Protein 8UF0 (pdb70)

Solvent-accessible surface area: 15859 Å² total; per-residue (Å²): 25,41,0,48,5,34,1,63,68,75,130,63,0,90,58,8,10,124,78,0,80,125,72,138,12,3,13,62,30,96,49,55,65,84,57,100,81,125,75,165,89,153,70,111,106,68,71,67,92,15,6,106,0,22,0,64,7,45,100,114,21,18,26,25,0,35,7,3,0,50,12,41,19,63,48,116,95,24,63,39,102,68,85,98,63,145,132,50,95,106,77,83,124,43,105,11,50,160,64,47,100,64,161,134,5,0,2,0,0,0,6,1,50,40,115,75,78,0,75,133,0,6,72,25,0,74,164,50,11,117,13,141,72,68,54,44,74,86,18,73,92,51,36,2,6,0,0,0,11,6,87,42,53,39,0,0,93,0,0,30,26,0,3,91,50,0,22,68,82,76,66,36,30,70,24,70,11,4,8,46,66,6,37,92,56,0,35,49,30,19,127,107,196,106,182,28,134,126,50,178,43,115,107,65,3,18,2,56,3,60,0,43,13,6,1,0,0,0,47,1,0,8,32,0,13,91,117,21,122,10,92,12,25,29,23,158,23,13,89,166,90,34,3,114,4,17,4,15,0,20,5,69,86,98,26,0,72,116,0,10,168,25,1,137,63,41,2,41,175,68,38,73,70,26,107,56,70,109,137,29,88,137,72,80,42,66,137,96

Secondary structure (DSSP, 8-state):
-EEEEEESSHHHHHHHHHHHHHTT--SEEEEEE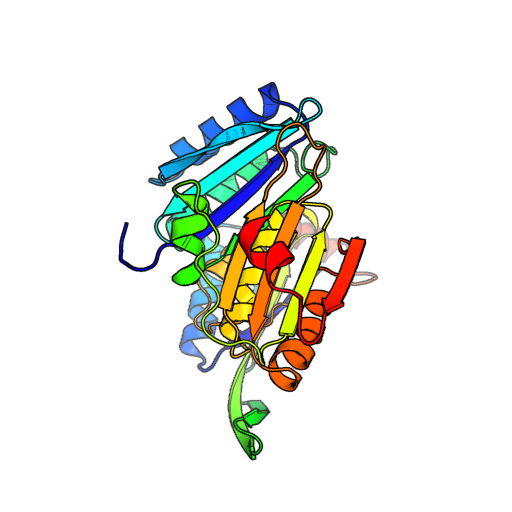EEEEEEEETTEEEEEEEEEEEEE--GGGHHHHHHHHHHH-SSSS---EEE--S---HHHHHHHHHH-/--SS-EEEEEEES-HHHHHHHHHHHHHHS--EEEEEEEETTTEEEEEEEE-HHHHHHHHHHHHHHHTTTTT-EEEEEEESS--TTTHHHHHS---PPP---SS-EEEEEEESSHHHHHHHHHHHHHHSS-EEEEEE--SSSSS-EEEEEEE-HHHHHHHHHHHHHHHGGGEEEEEEESS--HHHHHH-

Structure (mmCIF, N/CA/C/O backbone):
data_8UF0
#
_entry.id   8UF0
#
_cell.length_a   1.00
_cell.length_b   1.00
_cell.length_c   1.00
_cell.angle_alpha   90.00
_cell.angle_beta   90.00
_cell.angle_gamma   90.00
#
_symmetry.space_group_name_H-M   'P 1'
#
loop_
_entity.id
_entity.type
_entity.pdbx_description
1 polymer T33-ml23-redesigned-CutA-fold
2 polymer T33-ml23-redesigned-tandem-BMC-T-fold
3 water water
#
loop_
_atom_site.group_PDB
_atom_site.id
_atom_site.type_symbol
_atom_site.label_atom_id
_atom_site.label_alt_id
_atom_site.label_comp_id
_atom_site.label_asym_id
_atom_site.label_entity_id
_atom_site.label_seq_id
_atom_site.pdbx_PDB_ins_code
_atom_site.Cartn_x
_atom_site.Cartn_y
_atom_site.Cartn_z
_atom_site.occupancy
_atom_site.B_iso_or_equiv
_atom_site.auth_seq_id
_atom_site.auth_comp_id
_atom_site.auth_asym_id
_atom_site.auth_atom_id
_atom_site.pdbx_PDB_model_num
ATOM 1 N N . ALA A 1 2 ? 108.396 120.560 148.762 1.00 28.84 18 ALA A N 1
ATOM 2 C CA . ALA A 1 2 ? 109.672 119.898 148.989 1.00 23.42 18 ALA A CA 1
ATOM 3 C C . ALA A 1 2 ? 109.989 119.759 150.482 1.00 20.82 18 ALA A C 1
ATOM 4 O O . ALA A 1 2 ? 109.618 120.610 151.280 1.00 20.98 18 ALA A O 1
ATOM 6 N N . ILE A 1 3 ? 110.688 118.685 150.838 1.00 20.72 19 ILE A N 1
ATOM 7 C CA . ILE A 1 3 ? 111.039 118.365 152.218 1.00 18.43 19 ILE A CA 1
ATOM 8 C C . ILE A 1 3 ? 112.553 118.198 152.319 1.00 18.39 19 ILE A C 1
ATOM 9 O O . ILE A 1 3 ? 113.150 117.470 151.523 1.00 24.77 19 ILE A O 1
ATOM 14 N N . ILE A 1 4 ? 113.164 118.851 153.307 1.00 19.00 20 ILE A N 1
ATOM 15 C CA . ILE A 1 4 ? 114.604 118.792 153.558 1.00 12.03 20 ILE A CA 1
ATOM 16 C C . ILE A 1 4 ? 114.844 118.230 154.959 1.00 9.67 20 ILE A C 1
ATOM 17 O O . ILE A 1 4 ? 114.227 118.689 155.922 1.00 19.70 20 ILE A O 1
ATOM 22 N N . GLU A 1 5 ? 115.758 117.259 155.077 1.00 13.55 21 GLU A N 1
ATOM 23 C CA . GLU A 1 5 ? 116.060 116.587 156.344 1.00 15.83 21 GLU A CA 1
ATOM 24 C C . GLU A 1 5 ? 117.547 116.634 156.691 1.00 14.09 21 GLU A C 1
ATOM 25 O O . GLU A 1 5 ? 118.396 116.493 155.811 1.00 19.59 21 GLU A O 1
ATOM 31 N N . THR A 1 6 ? 117.851 116.784 157.984 1.00 7.96 22 THR A N 1
ATOM 32 C CA . THR A 1 6 ? 119.217 116.734 158.505 1.00 12.55 22 THR A CA 1
ATOM 33 C C . THR A 1 6 ? 119.174 116.374 159.992 1.00 12.65 22 THR A C 1
ATOM 34 O O . THR A 1 6 ? 118.103 116.269 160.584 1.00 17.84 22 THR A O 1
ATOM 38 N N . THR A 1 7 ? 120.355 116.167 160.591 1.00 17.01 23 THR A N 1
ATOM 39 C CA . THR A 1 7 ? 120.492 115.812 162.006 1.00 20.11 23 THR A CA 1
ATOM 40 C C . THR A 1 7 ? 121.593 116.635 162.675 1.00 13.53 23 THR A C 1
ATOM 41 O O . THR A 1 7 ? 122.520 117.101 162.020 1.00 29.34 23 THR A O 1
ATOM 45 N N . THR A 1 8 ? 121.491 116.800 163.992 1.00 16.86 24 THR A N 1
ATOM 46 C CA . THR A 1 8 ? 122.445 117.544 164.805 1.00 20.22 24 THR A CA 1
ATOM 47 C C . THR A 1 8 ? 122.700 116.817 166.119 1.00 17.53 24 THR A C 1
ATOM 48 O O . THR A 1 8 ? 121.895 115.982 166.539 1.00 26.59 24 THR A O 1
ATOM 52 N N . PRO A 1 9 ? 123.809 117.127 166.802 1.00 27.37 25 PRO A N 1
ATOM 53 C CA . PRO A 1 9 ? 124.088 116.454 168.082 1.00 26.63 25 PRO A CA 1
ATOM 54 C C . PRO A 1 9 ? 123.175 116.850 169.236 1.00 26.00 25 PRO A C 1
ATOM 55 O O . PRO A 1 9 ? 122.931 116.006 170.101 1.00 35.11 25 PRO A O 1
ATOM 59 N N . THR A 1 10 ? 122.675 118.082 169.309 1.00 25.36 26 THR A N 1
ATOM 60 C CA . THR A 1 10 ? 121.835 118.490 170.432 1.00 26.38 26 THR A CA 1
ATOM 61 C C . THR A 1 10 ? 120.557 119.163 169.952 1.00 25.38 26 THR A C 1
ATOM 62 O O . THR A 1 10 ? 120.456 119.627 168.816 1.00 31.62 26 THR A O 1
ATOM 66 N N . GLU A 1 11 ? 119.578 119.211 170.858 1.00 26.27 27 GLU A N 1
ATOM 67 C CA . GLU A 1 11 ? 118.299 119.857 170.581 1.00 28.64 27 GLU A CA 1
ATOM 68 C C . GLU A 1 11 ? 118.447 121.367 170.412 1.00 31.41 27 GLU A C 1
ATOM 69 O O . GLU A 1 11 ? 117.760 121.975 169.584 1.00 27.44 27 GLU A O 1
ATOM 75 N N . GLU A 1 12 ? 119.329 121.988 171.197 1.00 32.73 28 GLU A N 1
ATOM 76 C CA . GLU A 1 12 ? 119.535 123.430 171.110 1.00 31.18 28 GLU A CA 1
ATOM 77 C C . GLU A 1 12 ? 120.040 123.850 169.736 1.00 28.95 28 GLU A C 1
ATOM 78 O O . GLU A 1 12 ? 119.583 124.852 169.179 1.00 30.53 28 GLU A O 1
ATOM 84 N N . GLU A 1 13 ? 120.986 123.098 169.178 1.00 23.55 29 GLU A N 1
ATOM 85 C CA . GLU A 1 13 ? 121.528 123.433 167.867 1.00 24.57 29 GLU A CA 1
ATOM 86 C C . GLU A 1 13 ? 120.466 123.321 166.778 1.00 17.30 29 GLU A C 1
ATOM 87 O O . GLU A 1 13 ? 120.455 124.111 165.829 1.00 26.96 29 GLU A O 1
ATOM 93 N N . ALA A 1 14 ? 119.563 122.348 166.901 1.00 24.17 30 ALA A N 1
ATOM 94 C CA . ALA A 1 14 ? 118.508 122.173 165.907 1.00 24.35 30 ALA A CA 1
ATOM 95 C C . ALA A 1 14 ? 117.552 123.362 165.880 1.00 20.34 30 ALA A C 1
ATOM 96 O O . ALA A 1 14 ? 117.162 123.827 164.805 1.00 19.76 30 ALA A O 1
ATOM 98 N N . LYS A 1 15 ? 117.169 123.871 167.053 1.00 19.46 31 LYS A N 1
ATOM 99 C CA . LYS A 1 15 ? 116.274 125.024 167.101 1.00 23.17 31 LYS A CA 1
ATOM 100 C C . LYS A 1 15 ? 116.927 126.266 166.505 1.00 23.79 31 LYS A C 1
ATOM 101 O O . LYS A 1 15 ? 116.261 127.061 165.836 1.00 24.82 31 LYS A O 1
ATOM 107 N N . ALA A 1 16 ? 118.230 126.445 166.733 1.00 20.85 32 ALA A N 1
ATOM 108 C CA . ALA A 1 16 ? 118.929 127.612 166.202 1.00 21.02 32 ALA A CA 1
ATOM 109 C C . ALA A 1 16 ? 118.936 127.626 164.675 1.00 22.10 32 ALA A C 1
ATOM 110 O O . ALA A 1 16 ? 118.768 128.683 164.062 1.00 28.23 32 ALA A O 1
ATOM 112 N N . ILE A 1 17 ? 119.130 126.468 164.044 1.00 21.19 33 ILE A N 1
ATOM 113 C CA . ILE A 1 17 ? 119.094 126.408 162.585 1.00 18.09 33 ILE A CA 1
ATOM 114 C C . ILE A 1 17 ? 117.720 126.816 162.061 1.00 16.32 33 ILE A C 1
ATOM 115 O O . ILE A 1 17 ? 117.609 127.589 161.103 1.00 19.06 33 ILE A O 1
ATOM 120 N N . ALA A 1 18 ? 116.655 126.308 162.684 1.00 16.63 34 ALA A N 1
ATOM 121 C CA . ALA A 1 18 ? 115.305 126.601 162.211 1.00 28.34 34 ALA A CA 1
ATOM 122 C C . ALA A 1 18 ? 114.976 128.088 162.314 1.00 25.55 34 ALA A C 1
ATOM 123 O O . ALA A 1 18 ? 114.374 128.658 161.400 1.00 21.99 34 ALA A O 1
ATOM 125 N N . LYS A 1 19 ? 115.365 128.729 163.415 1.00 21.21 35 LYS A N 1
ATOM 126 C CA . LYS A 1 19 ? 115.075 130.149 163.589 1.00 29.89 35 LYS A CA 1
ATOM 127 C C . LYS A 1 19 ? 115.771 131.006 162.535 1.00 25.56 35 LYS A C 1
ATOM 128 O O . LYS A 1 19 ? 115.171 131.943 162.004 1.00 28.61 35 LYS A O 1
ATOM 134 N N . LYS A 1 20 ? 117.025 130.694 162.209 1.00 21.51 36 LYS A N 1
ATOM 135 C CA . LYS A 1 20 ? 117.733 131.462 161.191 1.00 23.03 36 LYS A CA 1
ATOM 136 C C . LYS A 1 20 ? 117.052 131.353 159.832 1.00 18.57 36 LYS A C 1
ATOM 137 O O . LYS A 1 20 ? 116.940 132.345 159.109 1.00 21.71 36 LYS A O 1
ATOM 143 N N . LEU A 1 21 ? 116.593 130.160 159.464 1.00 21.98 37 LEU A N 1
ATOM 144 C CA . LEU A 1 21 ? 115.940 130.004 158.170 1.00 19.08 37 LEU A CA 1
ATOM 145 C C . LEU A 1 21 ? 114.590 130.717 158.118 1.00 25.59 37 LEU A C 1
ATOM 146 O O . LEU A 1 21 ? 114.193 131.196 157.054 1.00 23.41 37 LEU A O 1
ATOM 151 N N . LEU A 1 22 ? 113.873 130.796 159.240 1.00 20.66 38 LEU A N 1
ATOM 152 C CA . LEU A 1 22 ? 112.587 131.488 159.243 1.00 23.21 38 LEU A CA 1
ATOM 153 C C . LEU A 1 22 ? 112.758 133.000 159.135 1.00 26.08 38 LEU A C 1
ATOM 154 O O . LEU A 1 22 ? 111.964 133.669 158.471 1.00 26.33 38 LEU A O 1
ATOM 159 N N . GLU A 1 23 ? 113.790 133.554 159.773 1.00 28.99 39 GLU A N 1
ATOM 160 C CA . GLU A 1 23 ? 114.006 134.998 159.722 1.00 28.06 39 GLU A CA 1
ATOM 161 C C . GLU A 1 23 ? 114.367 135.483 158.324 1.00 24.64 39 GLU A C 1
ATOM 162 O O . GLU A 1 23 ? 114.074 136.627 157.978 1.00 37.39 39 GLU A O 1
ATOM 168 N N . ASN A 1 24 ? 114.990 134.643 157.513 1.00 25.30 40 ASN A N 1
ATOM 169 C CA . ASN A 1 24 ? 115.344 134.994 156.148 1.00 22.65 40 ASN A CA 1
ATOM 170 C C . ASN A 1 24 ? 114.239 134.668 155.154 1.00 25.36 40 ASN A C 1
ATOM 171 O O . ASN A 1 24 ? 114.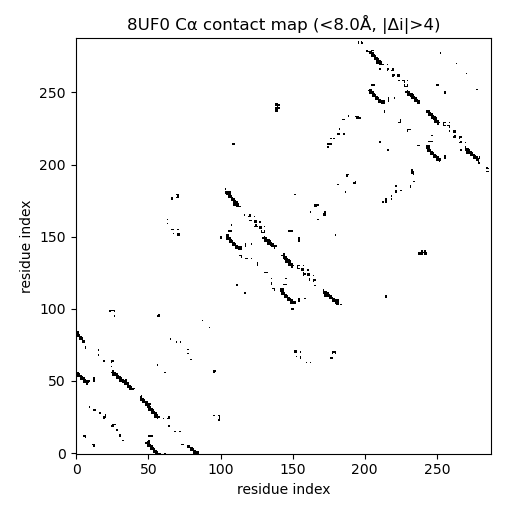435 134.853 153.953 1.00 29.18 40 ASN A O 1
ATOM 176 N N . ARG A 1 25 ? 113.100 134.164 155.631 1.00 26.72 41 ARG A N 1
ATOM 177 C CA . ARG A 1 25 ? 111.941 133.822 154.804 1.00 29.04 41 ARG A CA 1
ATOM 178 C C . ARG A 1 25 ? 112.270 132.769 153.743 1.00 25.25 41 ARG A C 1
ATOM 179 O O . ARG A 1 25 ? 111.759 132.810 152.627 1.00 30.06 41 ARG A O 1
ATOM 187 N N . LEU A 1 26 ? 113.105 131.796 154.096 1.00 25.44 42 LEU A N 1
ATOM 188 C CA . LEU A 1 26 ? 113.431 130.719 153.172 1.00 24.18 42 LEU A CA 1
ATOM 189 C C . LEU A 1 26 ? 112.592 129.457 153.371 1.00 13.54 42 LEU A C 1
ATOM 190 O O . LEU A 1 26 ? 112.541 128.629 152.463 1.00 24.76 42 LEU A O 1
ATOM 195 N N . ILE A 1 27 ? 111.927 129.293 154.517 1.00 14.04 43 ILE A N 1
ATOM 196 C CA . ILE A 1 27 ? 111.054 128.153 154.792 1.00 18.07 43 ILE A CA 1
ATOM 197 C C . ILE A 1 27 ? 109.779 128.660 155.455 1.00 15.40 43 ILE A C 1
ATOM 198 O O . ILE A 1 27 ? 109.707 129.791 155.924 1.00 24.85 43 ILE A O 1
ATOM 203 N N . ALA A 1 28 ? 108.777 127.787 155.525 1.00 24.34 44 ALA A N 1
ATOM 204 C CA . ALA A 1 28 ? 107.501 128.107 156.154 1.00 16.58 44 ALA A CA 1
ATOM 205 C C . ALA A 1 28 ? 107.340 127.545 157.567 1.00 16.55 44 ALA A C 1
ATOM 206 O O . ALA A 1 28 ? 106.739 128.213 158.404 1.00 22.32 44 ALA A O 1
ATOM 208 N N . GLU A 1 29 ? 107.842 126.343 157.863 1.00 15.25 45 GLU A N 1
ATOM 209 C CA . GLU A 1 29 ? 107.773 125.783 159.215 1.00 23.04 45 GLU A CA 1
ATOM 210 C C . GLU A 1 29 ? 108.758 124.621 159.352 1.00 13.33 45 GLU A C 1
ATOM 211 O O . GLU A 1 29 ? 109.289 124.119 158.363 1.00 21.41 45 GLU A O 1
ATOM 217 N N . ALA A 1 30 ? 108.980 124.191 160.600 1.00 13.89 46 ALA A N 1
ATOM 218 C CA . ALA A 1 30 ? 109.925 123.124 160.928 1.00 14.29 46 ALA A CA 1
ATOM 219 C C . ALA A 1 30 ? 109.404 122.235 162.060 1.00 10.23 46 ALA A C 1
ATOM 220 O O . ALA A 1 30 ? 108.735 122.709 162.977 1.00 22.08 46 ALA A O 1
ATOM 222 N N . ILE A 1 31 ? 109.753 120.944 162.003 1.00 16.50 47 ILE A N 1
ATOM 223 C CA . ILE A 1 31 ? 109.408 119.945 163.017 1.00 13.79 47 ILE A CA 1
ATOM 224 C C . ILE A 1 31 ? 110.686 119.322 163.577 1.00 10.44 47 ILE A C 1
ATOM 225 O O . ILE A 1 31 ? 111.582 118.948 162.816 1.00 20.42 47 ILE A O 1
ATOM 230 N N . ILE A 1 32 ? 110.752 119.168 164.899 1.00 13.12 48 ILE A N 1
ATOM 231 C CA . ILE A 1 32 ? 111.951 118.707 165.597 1.00 11.00 48 ILE A CA 1
ATOM 232 C C . ILE A 1 32 ? 111.648 117.436 166.393 1.00 14.23 48 ILE A C 1
ATOM 233 O O . ILE A 1 32 ? 110.695 117.402 167.176 1.00 22.33 48 ILE A O 1
ATOM 238 N N . THR A 1 33 ? 112.475 116.406 166.204 1.00 17.91 49 THR A N 1
ATOM 239 C CA . THR A 1 33 ? 112.323 115.092 166.845 1.00 17.94 49 THR A CA 1
ATOM 240 C C . THR A 1 33 ? 113.530 114.757 167.717 1.00 20.06 49 THR A C 1
ATOM 241 O O . THR A 1 33 ? 114.586 114.375 167.183 1.00 26.56 49 THR A O 1
ATOM 245 N N . PRO A 1 34 ? 113.431 114.835 169.038 1.00 24.52 50 PRO A N 1
ATOM 246 C CA . PRO A 1 34 ? 114.602 114.638 169.898 1.00 24.36 50 PRO A CA 1
ATOM 247 C C . PRO A 1 34 ? 114.820 113.198 170.363 1.00 19.40 50 PRO A C 1
ATOM 248 O O . PRO A 1 34 ? 113.950 112.340 170.259 1.00 26.64 50 PRO A O 1
ATOM 252 N N . ALA A 1 35 ? 116.032 112.959 170.871 1.00 30.73 51 ALA A N 1
ATOM 253 C CA . ALA A 1 35 ? 116.419 111.751 171.615 1.00 29.80 51 ALA A CA 1
ATOM 254 C C . ALA A 1 35 ? 116.314 110.465 170.784 1.00 25.20 51 ALA A C 1
ATOM 255 O O . ALA A 1 35 ? 115.590 109.535 171.124 1.00 33.33 51 ALA A O 1
ATOM 257 N N . LEU A 1 36 ? 117.078 110.412 169.704 1.00 23.44 52 LEU A N 1
ATOM 258 C CA . LEU A 1 36 ? 117.219 109.214 168.888 1.00 17.76 52 LEU A CA 1
ATOM 259 C C . LEU A 1 36 ? 118.616 108.623 169.079 1.00 16.93 52 LEU A C 1
ATOM 260 O O . LEU A 1 36 ? 119.476 109.217 169.723 1.00 22.95 52 LEU A O 1
ATOM 265 N N . THR A 1 37 ? 118.837 107.432 168.525 1.00 21.80 53 THR A N 1
ATOM 266 C CA . THR A 1 37 ? 120.127 106.750 168.609 1.00 21.61 53 THR A CA 1
ATOM 267 C C . THR A 1 37 ? 120.696 106.518 167.215 1.00 21.94 53 THR A C 1
ATOM 268 O O . THR A 1 37 ? 119.981 106.068 166.317 1.00 27.57 53 THR A O 1
ATOM 272 N N . LYS A 1 38 ? 121.981 106.814 167.044 1.00 20.65 54 LYS A N 1
ATOM 273 C CA . LYS A 1 38 ? 122.698 106.617 165.791 1.00 19.95 54 LYS A CA 1
ATOM 274 C C . LYS A 1 38 ? 123.802 105.578 165.971 1.00 29.25 54 LYS A C 1
ATOM 275 O O . LYS A 1 38 ? 124.514 105.591 166.974 1.00 30.54 54 LYS A O 1
ATOM 281 N N . ILE A 1 39 ? 123.944 104.684 164.992 1.00 25.36 55 ILE A N 1
ATOM 282 C CA . ILE A 1 39 ? 124.935 103.611 165.015 1.00 25.47 55 ILE A CA 1
ATOM 283 C C . ILE A 1 39 ? 125.757 103.666 163.732 1.00 27.82 55 ILE A C 1
ATOM 284 O O . ILE A 1 39 ? 125.192 103.712 162.636 1.00 23.79 55 ILE A O 1
ATOM 289 N N . TYR A 1 40 ? 127.082 103.651 163.867 1.00 33.06 56 TYR A N 1
ATOM 290 C CA . TYR A 1 40 ? 128.000 103.752 162.729 1.00 41.87 56 TYR A CA 1
ATOM 291 C C . TYR A 1 40 ? 129.391 103.285 163.164 1.00 43.96 56 TYR A C 1
ATOM 292 O O . TYR A 1 40 ? 129.588 102.845 164.300 1.00 44.92 56 TYR A O 1
ATOM 301 N N . ARG A 1 41 ? 130.362 103.379 162.257 1.00 52.74 57 ARG A N 1
ATOM 302 C CA . ARG A 1 41 ? 131.705 102.846 162.476 1.00 56.94 57 ARG A CA 1
ATOM 303 C C . ARG A 1 41 ? 132.749 103.954 162.514 1.00 58.93 57 ARG A C 1
ATOM 304 O O . ARG A 1 41 ? 132.826 104.774 161.594 1.00 59.30 57 ARG A O 1
ATOM 312 N N . GLU A 1 42 ? 133.566 103.958 163.566 1.00 64.07 58 GLU A N 1
ATOM 313 C CA . GLU A 1 42 ? 134.684 104.885 163.708 1.00 66.20 58 GLU A CA 1
ATOM 314 C C . GLU A 1 42 ? 135.947 104.111 164.057 1.00 66.45 58 GLU A C 1
ATOM 315 O O . GLU A 1 42 ? 135.964 103.354 165.033 1.00 65.21 58 GLU A O 1
ATOM 321 N N . ASN A 1 43 ? 137.005 104.316 163.267 1.00 69.37 59 ASN A N 1
ATOM 322 C CA . ASN A 1 43 ? 138.302 103.667 163.480 1.00 68.00 59 ASN A CA 1
ATOM 323 C C . ASN A 1 43 ? 138.165 102.147 163.521 1.00 69.70 59 ASN A C 1
ATOM 324 O O . ASN A 1 43 ? 138.714 101.472 164.393 1.00 68.82 59 ASN A O 1
ATOM 329 N N . GLY A 1 44 ? 137.408 101.611 162.571 1.00 67.00 60 GLY A N 1
ATOM 330 C CA . GLY A 1 44 ? 137.173 100.183 162.546 1.00 63.90 60 GLY A CA 1
ATOM 331 C C . GLY A 1 44 ? 136.404 99.651 163.729 1.00 66.25 60 GLY A C 1
ATOM 332 O O . GLY A 1 44 ? 136.429 98.445 163.976 1.00 67.32 60 GLY A O 1
ATOM 333 N N . GLU A 1 45 ? 135.718 100.512 164.473 1.00 62.90 61 GLU A N 1
ATOM 334 C CA . GLU A 1 45 ? 134.926 100.084 165.613 1.00 63.51 61 GLU A CA 1
ATOM 335 C C . GLU A 1 45 ? 133.505 100.626 165.498 1.00 61.76 61 GLU A C 1
ATOM 336 O O . GLU A 1 45 ? 133.282 101.710 164.957 1.00 61.00 61 GLU A O 1
ATOM 342 N N . ILE A 1 46 ? 132.551 99.864 166.025 1.00 52.11 62 ILE A N 1
ATOM 343 C CA . ILE A 1 46 ? 131.134 100.213 165.980 1.00 52.64 62 ILE A CA 1
ATOM 344 C C . ILE A 1 46 ? 130.768 100.951 167.262 1.00 54.43 62 ILE A C 1
ATOM 345 O O . ILE A 1 46 ? 130.977 100.430 168.360 1.00 54.72 62 ILE A O 1
ATOM 350 N N . LYS A 1 47 ? 130.197 102.149 167.134 1.00 48.10 63 LYS A N 1
ATOM 351 C CA . LYS A 1 47 ? 129.797 102.928 168.301 1.00 47.32 63 LYS A CA 1
ATOM 352 C C . LYS A 1 47 ? 128.406 103.520 168.100 1.00 46.71 63 LYS A C 1
ATOM 353 O O . LYS A 1 47 ? 127.862 103.528 166.996 1.00 47.66 63 LYS A O 1
ATOM 359 N N . SER A 1 48 ? 127.836 104.026 169.193 1.00 40.76 64 SER A N 1
ATOM 360 C CA . SER A 1 48 ? 126.487 104.573 169.197 1.00 42.07 64 SER A CA 1
ATOM 361 C C . SER A 1 48 ? 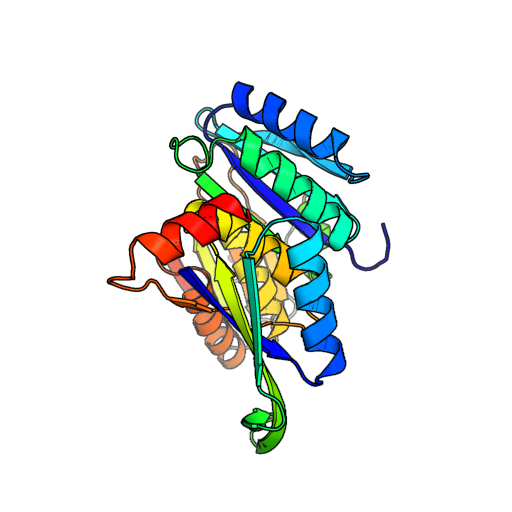126.438 105.855 170.022 1.00 39.39 64 SER A C 1
ATOM 362 O O . SER A 1 48 ? 127.193 106.014 170.982 1.00 46.45 64 SER A O 1
ATOM 365 N N . GLU A 1 49 ? 125.543 106.769 169.639 1.00 37.73 65 GLU A N 1
ATOM 366 C CA . GLU A 1 49 ? 125.419 108.068 170.298 1.00 34.35 65 GLU A CA 1
ATOM 367 C C . GLU A 1 49 ? 124.037 108.662 170.034 1.00 32.81 65 GLU A C 1
ATOM 368 O O . GLU A 1 49 ? 123.296 108.202 169.166 1.00 33.06 65 GLU A O 1
ATOM 374 N N . THR A 1 50 ? 123.712 109.712 170.792 1.00 28.84 66 THR A N 1
ATOM 375 C CA . THR A 1 50 ? 122.420 110.393 170.731 1.00 28.51 66 THR A CA 1
ATOM 376 C C . THR A 1 50 ? 122.415 111.499 169.678 1.00 17.92 66 THR A C 1
ATOM 377 O O . THR A 1 50 ? 123.410 112.200 169.508 1.00 30.37 66 THR A O 1
ATOM 381 N N . VAL A 1 51 ? 121.283 111.658 168.979 1.00 21.22 67 VAL A N 1
ATOM 382 C CA . VAL A 1 51 ? 121.107 112.687 167.950 1.00 22.40 67 VAL A CA 1
ATOM 383 C C . VAL A 1 51 ? 119.676 113.217 167.966 1.00 14.56 67 VAL A C 1
ATOM 384 O O . VAL A 1 51 ? 118.777 112.634 168.567 1.00 26.67 67 VAL A O 1
ATOM 388 N N . THR A 1 52 ? 119.477 114.334 167.257 1.00 18.85 68 THR A N 1
ATOM 389 C CA . THR A 1 52 ? 118.189 114.991 167.051 1.00 17.68 68 THR A CA 1
ATOM 390 C C . THR A 1 52 ? 117.960 115.209 165.556 1.00 19.79 68 THR A C 1
ATOM 391 O O . THR A 1 52 ? 118.890 115.565 164.834 1.00 27.70 68 THR A O 1
ATOM 395 N N . ARG A 1 53 ? 116.726 115.021 165.094 1.00 18.45 69 ARG A N 1
ATOM 396 C CA . ARG A 1 53 ? 116.368 115.188 163.688 1.00 19.22 69 ARG A CA 1
ATOM 397 C C . ARG A 1 53 ? 115.525 116.445 163.458 1.00 17.91 69 ARG A C 1
ATOM 398 O O . ARG A 1 53 ? 114.714 116.825 164.303 1.00 22.23 69 ARG A O 1
ATOM 406 N N . VAL A 1 54 ? 115.726 117.090 162.301 1.00 19.58 70 VAL A N 1
ATOM 407 C CA . VAL A 1 54 ? 114.992 118.289 161.888 1.00 15.74 70 VAL A CA 1
ATOM 408 C C . VAL A 1 54 ? 114.422 118.090 160.487 1.00 12.86 70 VAL A C 1
ATOM 409 O O . VAL A 1 54 ? 115.134 117.645 159.584 1.00 21.97 70 VAL A O 1
ATOM 413 N N . THR A 1 55 ? 113.158 118.466 160.296 1.00 16.18 71 THR A N 1
ATOM 414 C CA . THR A 1 55 ? 112.474 118.398 159.007 1.00 15.35 71 THR A CA 1
ATOM 415 C C . THR A 1 55 ? 111.925 119.777 158.644 1.00 14.55 71 THR A C 1
ATOM 416 O O . THR A 1 55 ? 111.301 120.432 159.479 1.00 23.49 71 THR A O 1
ATOM 420 N N . LEU A 1 56 ? 112.147 120.212 157.401 1.00 16.36 72 LEU A N 1
ATOM 421 C CA . LEU A 1 56 ? 111.785 121.555 156.953 1.00 16.25 72 LEU A CA 1
ATOM 422 C C . LEU A 1 56 ? 110.921 121.507 155.696 1.00 21.18 72 LEU A C 1
ATOM 423 O O . LEU A 1 56 ? 111.167 120.704 154.795 1.00 26.12 72 LEU A O 1
ATOM 428 N N . TYR A 1 57 ? 109.924 122.388 155.628 1.00 14.31 73 TYR A N 1
ATOM 429 C CA . TYR A 1 57 ? 108.935 122.407 154.552 1.00 21.49 73 TYR A CA 1
ATOM 430 C C . TYR A 1 57 ? 109.019 123.719 153.780 1.00 19.17 73 TYR A C 1
ATOM 431 O O . TYR A 1 57 ? 108.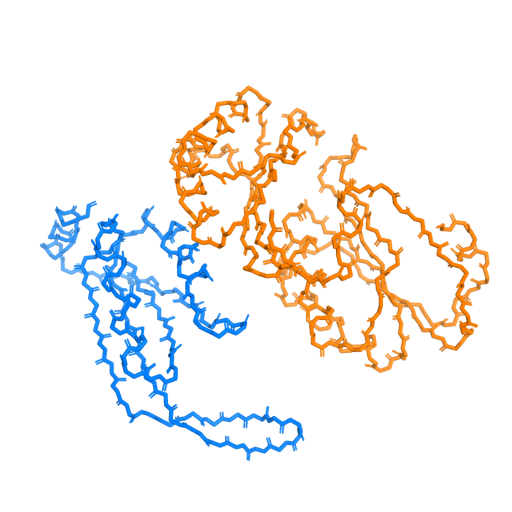950 124.795 154.377 1.00 21.25 73 TYR A O 1
ATOM 440 N N . THR A 1 58 ? 109.148 123.635 152.459 1.00 18.10 74 THR A N 1
ATOM 441 C CA . THR A 1 58 ? 109.320 124.838 151.651 1.00 25.09 74 THR A CA 1
ATOM 442 C C . THR A 1 58 ? 108.843 124.585 150.223 1.00 16.72 74 THR A C 1
ATOM 443 O O . THR A 1 58 ? 108.347 123.511 149.889 1.00 33.52 74 THR A O 1
ATOM 447 N N . GLU A 1 59 ? 109.002 125.600 149.384 1.00 29.97 75 GLU A N 1
ATOM 448 C CA . GLU A 1 59 ? 108.646 125.557 147.975 1.00 32.03 75 GLU A CA 1
ATOM 449 C C . GLU A 1 59 ? 109.815 125.099 147.114 1.00 34.82 75 GLU A C 1
ATOM 450 O O . GLU A 1 59 ? 110.980 125.319 147.446 1.00 34.25 75 GLU A O 1
ATOM 456 N N . GLU A 1 60 ? 109.482 124.504 145.971 1.00 32.74 76 GLU A N 1
ATOM 457 C CA . GLU A 1 60 ? 110.494 123.914 145.099 1.00 37.56 76 GLU A CA 1
ATOM 458 C C . GLU A 1 60 ? 111.505 124.946 144.600 1.00 37.54 76 GLU A C 1
ATOM 459 O O . GLU A 1 60 ? 112.698 124.652 144.492 1.00 39.02 76 GLU A O 1
ATOM 465 N N . GLU A 1 61 ? 111.052 126.157 144.287 1.00 30.79 77 GLU A N 1
ATOM 466 C CA . GLU A 1 61 ? 111.961 127.169 143.767 1.00 36.65 77 GLU A CA 1
ATOM 467 C C . GLU A 1 61 ? 112.895 127.753 144.826 1.00 37.78 77 GLU A C 1
ATOM 468 O O . GLU A 1 61 ? 113.825 128.474 144.464 1.00 39.43 77 GLU A O 1
ATOM 474 N N . ASN A 1 62 ? 112.685 127.466 146.105 1.00 29.82 78 ASN A N 1
ATOM 475 C CA . ASN A 1 62 ? 113.572 127.938 147.156 1.00 25.83 78 ASN A CA 1
ATOM 476 C C . ASN A 1 62 ? 114.650 126.932 147.549 1.00 24.72 78 ASN A C 1
ATOM 477 O O . ASN A 1 62 ? 115.489 127.255 148.388 1.00 25.69 78 ASN A O 1
ATOM 482 N N . VAL A 1 63 ? 114.657 125.735 146.960 1.00 20.97 79 VAL A N 1
ATOM 483 C CA . VAL A 1 63 ? 115.531 124.667 147.454 1.00 20.54 79 VAL A CA 1
ATOM 484 C C . VAL A 1 63 ? 117.017 125.003 147.343 1.00 24.62 79 VAL A C 1
ATOM 485 O O . VAL A 1 63 ? 117.738 124.835 148.339 1.00 24.61 79 VAL A O 1
ATOM 489 N N . PRO A 1 64 ? 117.544 125.457 146.195 1.00 29.12 80 PRO A N 1
ATOM 490 C CA . PRO A 1 64 ? 118.992 125.744 146.140 1.00 27.58 80 PRO A CA 1
ATOM 491 C C . PRO A 1 64 ? 119.462 126.793 147.137 1.00 19.99 80 PRO A C 1
ATOM 492 O O . PRO A 1 64 ? 120.551 126.649 147.698 1.00 22.53 80 PRO A O 1
ATOM 496 N N . LYS A 1 65 ? 118.666 127.828 147.396 1.00 14.35 81 LYS A N 1
ATOM 497 C CA . LYS A 1 65 ? 119.055 128.827 148.386 1.00 18.96 81 LYS A CA 1
ATOM 498 C C . LYS A 1 65 ? 119.090 128.245 149.798 1.00 15.94 81 LYS A C 1
ATOM 499 O O . LYS A 1 65 ? 120.011 128.533 150.567 1.00 19.55 81 LYS A O 1
ATOM 505 N N . ALA A 1 66 ? 118.095 127.431 150.157 1.00 17.63 82 ALA A N 1
ATOM 506 C CA . ALA A 1 66 ? 118.013 126.899 151.516 1.00 20.09 82 ALA A CA 1
ATOM 507 C C . ALA A 1 66 ? 119.145 125.919 151.813 1.00 14.23 82 ALA A C 1
ATOM 508 O O . ALA A 1 66 ? 119.721 125.949 152.903 1.00 17.77 82 ALA A O 1
ATOM 510 N N . VAL A 1 67 ? 119.475 125.048 150.858 1.00 17.68 83 VAL A N 1
ATOM 511 C CA . VAL A 1 67 ? 120.557 124.087 151.060 1.00 18.52 83 VAL A CA 1
ATOM 512 C C . VAL A 1 67 ? 121.893 124.806 151.236 1.00 15.12 83 VAL A C 1
ATOM 513 O O . VAL A 1 67 ? 122.702 124.435 152.093 1.00 17.72 83 VAL A O 1
ATOM 517 N N . THR A 1 68 ? 122.131 125.857 150.446 1.00 16.10 84 THR A N 1
ATOM 518 C CA . THR A 1 68 ? 123.370 126.624 150.561 1.00 10.92 84 THR A CA 1
ATOM 519 C C . THR A 1 68 ? 123.520 127.252 151.945 1.00 9.34 84 THR A C 1
ATOM 520 O O . THR A 1 68 ? 124.595 127.190 152.547 1.00 18.82 84 THR A O 1
ATOM 524 N N . TYR A 1 69 ? 122.449 127.841 152.473 1.00 16.24 85 TYR A N 1
ATOM 525 C CA . TYR A 1 69 ? 122.521 128.471 153.788 1.00 17.07 85 TYR A CA 1
ATOM 526 C C . TYR A 1 69 ? 122.758 127.450 154.904 1.00 16.15 85 TYR A C 1
ATOM 527 O O . TYR A 1 69 ? 123.514 127.721 155.842 1.00 16.92 85 TYR A O 1
ATOM 536 N N . ILE A 1 70 ? 122.124 126.276 154.820 1.00 14.23 86 ILE A N 1
ATOM 537 C CA . ILE A 1 70 ? 122.299 125.255 155.854 1.00 13.08 86 ILE A CA 1
ATOM 538 C C . ILE A 1 70 ? 123.752 124.792 155.914 1.00 18.92 86 ILE A C 1
ATOM 539 O O . ILE A 1 70 ? 124.317 124.629 156.999 1.00 16.22 86 ILE A O 1
ATOM 544 N N . LYS A 1 71 ? 124.378 124.588 154.754 1.00 14.52 87 LYS A N 1
ATOM 545 C CA . LYS A 1 71 ? 125.772 124.157 154.719 1.00 18.33 87 LYS A CA 1
ATOM 546 C C . LYS A 1 71 ? 126.687 125.144 155.430 1.00 17.47 87 LYS A C 1
ATOM 547 O O . LYS A 1 71 ? 127.660 124.742 156.071 1.00 20.81 87 LYS A O 1
ATOM 553 N N . ALA A 1 72 ? 126.383 126.437 155.343 1.00 14.57 88 ALA A N 1
ATOM 554 C CA . ALA A 1 72 ? 127.261 127.436 155.934 1.00 18.65 88 ALA A CA 1
ATOM 555 C C . ALA A 1 72 ? 127.195 127.465 157.460 1.00 17.83 88 ALA A C 1
ATOM 556 O O . ALA A 1 72 ? 128.186 127.820 158.096 1.00 24.07 88 ALA A O 1
ATOM 558 N N . ILE A 1 73 ? 126.068 127.107 158.074 1.00 13.04 89 ILE A N 1
ATOM 559 C CA . ILE A 1 73 ? 125.915 127.284 159.520 1.00 16.42 89 ILE A CA 1
ATOM 560 C C . ILE A 1 73 ? 125.862 125.972 160.299 1.00 21.22 89 ILE A C 1
ATOM 561 O O . ILE A 1 73 ? 125.744 126.015 161.526 1.00 28.65 89 ILE A O 1
ATOM 566 N N . HIS A 1 74 ? 125.948 124.819 159.643 1.00 24.16 90 HIS A N 1
ATOM 567 C CA . HIS A 1 74 ? 125.823 123.537 160.338 1.00 21.36 90 HIS A CA 1
ATOM 568 C C . HIS A 1 74 ? 127.045 123.261 161.218 1.00 15.16 90 HIS A C 1
ATOM 569 O O . HIS A 1 74 ? 128.168 123.582 160.839 1.00 28.68 90 HIS A O 1
ATOM 576 N N . PRO A 1 75 ? 126.861 122.647 162.391 1.00 22.94 91 PRO A N 1
ATOM 577 C CA . PRO A 1 75 ? 128.016 122.367 163.265 1.00 24.00 91 PRO A CA 1
ATOM 578 C C . PRO A 1 75 ? 128.892 121.178 162.871 1.00 26.83 91 PRO A C 1
ATOM 579 O O . PRO A 1 75 ? 130.022 121.103 163.361 1.00 36.15 91 PRO A O 1
ATOM 583 N N . ASP A 1 76 ? 128.432 120.236 162.009 1.00 29.16 92 ASP A N 1
ATOM 584 C CA . ASP A 1 76 ? 129.302 119.094 161.727 1.00 27.06 92 ASP A CA 1
ATOM 585 C C . ASP A 1 76 ? 130.200 119.344 160.515 1.00 31.98 92 ASP A C 1
ATOM 586 O O . ASP A 1 76 ? 129.832 120.089 159.606 1.00 33.24 92 ASP A O 1
ATOM 591 N N . PRO A 1 77 ? 131.383 118.721 160.481 1.00 30.98 93 PRO A N 1
ATOM 592 C CA . PRO A 1 77 ? 132.285 118.914 159.327 1.00 27.20 93 PRO A CA 1
ATOM 593 C C . PRO A 1 77 ? 131.747 118.415 157.990 1.00 24.23 93 PRO A C 1
ATOM 594 O O . PRO A 1 77 ? 132.042 119.033 156.964 1.00 31.52 93 PRO A O 1
ATOM 598 N N . ILE A 1 78 ? 130.992 117.321 157.949 1.00 22.07 94 ILE A N 1
ATOM 599 C CA . ILE A 1 78 ? 130.344 116.894 156.707 1.00 24.73 94 ILE A CA 1
ATOM 600 C C . ILE A 1 78 ? 128.861 116.652 156.974 1.00 23.51 94 ILE A C 1
ATOM 601 O O . ILE A 1 78 ? 128.471 115.532 157.322 1.00 30.26 94 ILE A O 1
ATOM 606 N N . PRO A 1 79 ? 128.005 117.653 156.824 1.00 26.54 95 PRO A N 1
ATOM 607 C CA . PRO A 1 79 ? 126.605 117.508 157.238 1.00 28.75 95 PRO A CA 1
ATOM 608 C C . PRO A 1 79 ? 125.794 116.706 156.238 1.00 14.85 95 PRO A C 1
ATOM 609 O O . PRO A 1 79 ? 125.892 116.916 155.023 1.00 24.30 95 PRO A O 1
ATOM 613 N N . PRO A 1 80 ? 124.969 115.774 156.714 1.00 25.22 96 PRO A N 1
ATOM 614 C CA . PRO A 1 80 ? 124.041 115.053 155.831 1.00 18.26 96 PRO A CA 1
ATOM 615 C C . PRO A 1 80 ? 122.791 115.882 155.563 1.00 21.81 96 PRO A C 1
ATOM 616 O O . PRO A 1 80 ? 122.079 116.262 156.489 1.00 28.21 96 PRO A O 1
ATOM 620 N N . ILE A 1 81 ? 122.533 116.173 154.294 1.00 17.26 97 ILE A N 1
ATOM 621 C CA . ILE A 1 81 ? 121.381 116.959 153.875 1.00 13.43 97 ILE A CA 1
ATOM 622 C C . ILE A 1 81 ? 120.720 116.250 152.701 1.00 17.78 97 ILE A C 1
ATOM 623 O O . ILE A 1 81 ? 121.378 115.981 151.695 1.00 28.70 97 ILE A O 1
ATOM 628 N N . ILE A 1 82 ? 119.420 115.978 152.815 1.00 18.05 98 ILE A N 1
ATOM 629 C CA . ILE A 1 82 ? 118.689 115.147 151.863 1.00 16.37 98 ILE A CA 1
ATOM 630 C C . ILE A 1 82 ? 117.372 115.822 151.486 1.00 20.42 98 ILE A C 1
ATOM 631 O O . ILE A 1 82 ? 116.703 116.408 152.340 1.00 21.42 98 ILE A O 1
ATOM 636 N N . VAL A 1 83 ? 116.999 115.738 150.207 1.00 17.14 99 VAL A N 1
ATOM 637 C CA . VAL A 1 83 ? 115.811 116.395 149.663 1.00 12.62 99 VAL A CA 1
ATOM 638 C C . VAL A 1 83 ? 114.859 115.345 149.088 1.00 17.50 99 VAL A C 1
ATOM 639 O O . VAL A 1 83 ? 115.280 114.478 148.320 1.00 22.99 99 VAL A O 1
ATOM 643 N N . ILE A 1 84 ? 113.573 115.447 149.435 1.00 21.05 100 ILE A N 1
ATOM 644 C CA . ILE A 1 84 ? 112.528 114.531 148.972 1.00 19.64 100 ILE A CA 1
ATOM 645 C C . ILE A 1 84 ? 111.402 115.332 148.321 1.00 17.91 100 ILE A C 1
ATOM 646 O O . ILE A 1 84 ? 110.961 116.345 148.871 1.00 27.03 100 ILE A O 1
ATOM 651 N N . THR A 1 85 ? 110.929 114.871 147.163 1.00 24.21 101 THR A N 1
ATOM 652 C CA . THR A 1 85 ? 109.865 115.537 146.407 1.00 25.53 101 THR A CA 1
ATOM 653 C C . THR A 1 85 ? 108.546 114.771 146.492 1.00 24.34 101 THR A C 1
ATOM 654 O O . THR A 1 85 ? 108.436 113.678 145.921 1.00 29.05 101 THR A O 1
ATOM 658 N N . PRO A 1 86 ? 107.522 115.301 147.157 1.00 32.59 102 PRO A N 1
ATOM 659 C CA . PRO A 1 86 ? 106.238 114.590 147.244 1.00 30.65 102 PRO A CA 1
ATOM 660 C C . PRO A 1 86 ? 105.493 114.548 145.918 1.00 26.25 102 PRO A C 1
ATOM 661 O O . PRO A 1 86 ? 105.622 115.438 145.078 1.00 33.45 102 PRO A O 1
ATOM 665 N N . THR A 1 87 ? 104.690 113.496 145.743 1.00 37.21 103 THR A N 1
ATOM 666 C CA . THR A 1 87 ? 103.918 113.300 144.518 1.00 40.34 103 THR A CA 1
ATOM 667 C C . THR A 1 87 ? 102.560 113.997 144.524 1.00 38.65 103 THR A C 1
ATOM 668 O O . THR A 1 87 ? 101.955 114.123 143.459 1.00 41.89 103 THR A O 1
ATOM 672 N N . ASP A 1 88 ? 102.077 114.462 145.672 1.00 37.75 104 ASP A N 1
ATOM 673 C CA . ASP A 1 88 ? 100.763 115.088 145.765 1.00 40.49 104 ASP A CA 1
ATOM 674 C C . ASP A 1 88 ? 100.643 115.781 147.117 1.00 42.02 104 ASP A C 1
ATOM 675 O O . ASP A 1 88 ? 101.369 115.454 148.058 1.00 41.19 104 ASP A O 1
ATOM 680 N N . ALA A 1 89 ? 99.710 116.733 147.202 1.00 39.41 105 ALA A N 1
ATOM 681 C CA . ALA A 1 89 ? 99.479 117.523 148.410 1.00 37.47 105 ALA A CA 1
ATOM 682 C C . ALA A 1 89 ? 98.140 118.245 148.305 1.00 36.62 105 ALA A C 1
ATOM 683 O O . ALA A 1 89 ? 97.649 118.510 147.206 1.00 43.03 105 ALA A O 1
ATOM 685 N N . ASN A 1 90 ? 97.564 118.569 149.462 1.00 30.21 106 ASN A N 1
ATOM 686 C CA . ASN A 1 90 ? 96.337 119.361 149.554 1.00 21.56 106 ASN A CA 1
ATOM 687 C C . ASN A 1 90 ? 96.565 120.739 148.936 1.00 20.68 106 ASN A C 1
ATOM 688 O O . ASN A 1 90 ? 97.452 121.469 149.391 1.00 25.64 106 ASN A O 1
ATOM 693 N N . PRO A 1 91 ? 95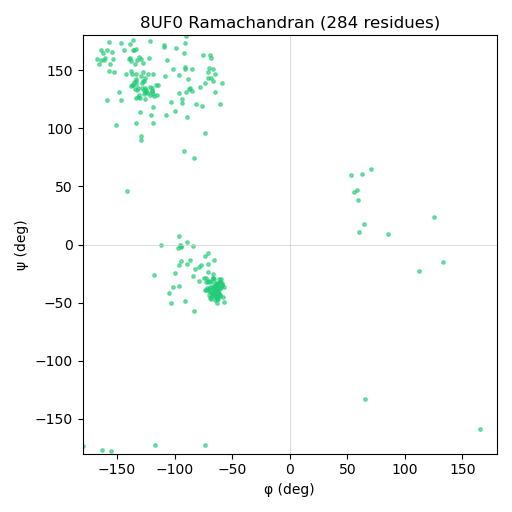.803 121.128 147.911 1.00 29.29 107 PRO A N 1
ATOM 694 C CA . PRO A 1 91 ? 96.068 122.417 147.243 1.00 24.26 107 PRO A CA 1
ATOM 695 C C . PRO A 1 91 ? 95.949 123.635 148.147 1.00 13.05 107 PRO A C 1
ATOM 696 O O . PRO A 1 91 ? 96.677 124.609 147.942 1.00 16.69 107 PRO A O 1
ATOM 700 N N . ALA A 1 92 ? 95.064 123.611 149.141 1.00 12.25 108 ALA A N 1
ATOM 701 C CA . ALA A 1 92 ? 94.960 124.738 150.061 1.00 20.24 108 ALA A CA 1
ATOM 702 C C . ALA A 1 92 ? 96.240 124.920 150.874 1.00 18.06 108 ALA A C 1
ATOM 703 O O . ALA A 1 92 ? 96.633 126.049 151.176 1.00 20.71 108 ALA A O 1
ATOM 705 N N . TYR A 1 93 ? 96.901 123.820 151.240 1.00 19.80 109 TYR A N 1
ATOM 706 C CA . TYR A 1 93 ? 98.144 123.919 152.001 1.00 22.39 109 TYR A CA 1
ATOM 707 C C . TYR A 1 93 ? 99.279 124.493 151.156 1.00 15.89 109 TYR A C 1
ATOM 708 O O . TYR A 1 93 ? 100.101 125.259 151.662 1.00 19.37 109 TYR A O 1
ATOM 717 N N . LYS A 1 94 ? 99.334 124.151 149.869 1.00 21.50 110 LYS A N 1
ATOM 718 C CA . LYS A 1 94 ? 100.330 124.760 148.991 1.00 20.70 110 LYS A CA 1
ATOM 719 C C . LYS A 1 94 ? 100.124 126.263 148.872 1.00 17.11 110 LYS A C 1
ATOM 720 O O . LYS A 1 94 ? 101.093 127.021 148.779 1.00 27.96 110 LYS A O 1
ATOM 726 N N . GLY A 1 95 ? 98.870 126.711 148.877 1.00 19.64 111 GLY A N 1
ATOM 727 C CA . GLY A 1 95 ? 98.606 128.137 148.916 1.00 11.86 111 GLY A CA 1
ATOM 728 C C . GLY A 1 95 ? 99.141 128.810 150.166 1.00 16.19 111 GLY A C 1
ATOM 729 O O . GLY A 1 95 ? 99.710 129.897 150.094 1.00 19.67 111 GLY A O 1
ATOM 730 N N . TRP A 1 96 ? 98.960 128.179 151.329 1.00 21.19 112 TRP A N 1
ATOM 731 C CA . TRP A 1 96 ? 99.472 128.758 152.570 1.00 16.46 112 TRP A CA 1
ATOM 732 C C . TRP A 1 96 ? 100.999 128.827 152.570 1.00 19.62 112 TRP A C 1
ATOM 733 O O . TRP A 1 96 ? 101.578 129.818 153.021 1.00 21.12 112 TRP A O 1
ATOM 744 N N . VAL A 1 97 ? 101.665 127.790 152.056 1.00 16.05 113 VAL A N 1
ATOM 745 C CA . VAL A 1 97 ? 103.127 127.775 152.027 1.00 22.36 113 VAL A CA 1
ATOM 746 C C . VAL A 1 97 ? 103.663 128.905 151.152 1.00 25.00 113 VAL A C 1
ATOM 747 O O . VAL A 1 97 ? 104.607 129.602 151.531 1.00 24.98 113 VAL A O 1
ATOM 751 N N . ALA A 1 98 ? 103.061 129.115 149.979 1.00 26.14 114 ALA A N 1
ATOM 752 C CA . ALA A 1 98 ? 103.490 130.208 149.108 1.00 25.27 114 ALA A CA 1
ATOM 753 C C . ALA A 1 98 ? 103.224 131.573 149.736 1.00 19.79 114 ALA A C 1
ATOM 754 O O . ALA A 1 98 ? 104.026 132.495 149.582 1.00 31.44 114 ALA A O 1
ATOM 756 N N . PHE A 1 99 ? 102.105 131.721 150.441 1.00 21.62 115 PHE A N 1
ATOM 757 C CA . PHE A 1 99 ? 101.793 132.978 151.115 1.00 19.83 115 PHE A CA 1
ATOM 758 C C . PHE A 1 99 ? 102.819 133.319 152.192 1.00 27.33 115 PHE A C 1
ATOM 759 O O . PHE A 1 99 ? 103.110 134.496 152.416 1.00 31.17 115 PHE A O 1
ATOM 767 N N . GLU A 1 100 ? 103.371 132.312 152.871 1.00 30.03 116 GLU A N 1
ATOM 768 C CA . GLU A 1 100 ? 104.281 132.557 153.985 1.00 30.97 116 GLU A CA 1
ATOM 769 C C . GLU A 1 100 ? 105.715 132.833 153.553 1.00 35.83 116 GLU A C 1
ATOM 770 O O . GLU A 1 100 ? 106.472 133.416 154.330 1.00 37.66 116 GLU A O 1
ATOM 776 N N . THR A 1 101 ? 106.111 132.423 152.357 1.00 34.88 117 THR A N 1
ATOM 777 C CA . THR A 1 101 ? 107.474 132.649 151.902 1.00 35.57 117 THR A CA 1
ATOM 778 C C . THR A 1 101 ? 107.509 133.668 150.768 1.00 44.13 117 THR A C 1
ATOM 779 O O . THR A 1 101 ? 108.115 133.435 149.726 1.00 48.00 117 THR A O 1
ATOM 784 N N . ASP B 2 16 ? 141.022 138.042 156.163 1.00 66.36 16 ASP B N 1
ATOM 785 C CA . ASP B 2 16 ? 140.557 136.673 156.349 1.00 67.60 16 ASP B CA 1
ATOM 786 C C . ASP B 2 16 ? 141.290 135.959 157.466 1.00 68.37 16 ASP B C 1
ATOM 787 O O . ASP B 2 16 ? 142.481 136.173 157.670 1.00 66.83 16 ASP B O 1
ATOM 792 N N . PRO B 2 17 ? 140.574 135.100 158.188 1.00 69.14 17 PRO B N 1
ATOM 793 C CA . PRO B 2 17 ? 141.215 134.327 159.254 1.00 69.92 17 PRO B CA 1
ATOM 794 C C . PRO B 2 17 ? 142.083 133.228 158.678 1.00 70.11 17 PRO B C 1
ATOM 795 O O . PRO B 2 17 ? 142.300 133.176 157.463 1.00 68.41 17 PRO B O 1
ATOM 799 N N . GLU B 2 18 ? 142.604 132.356 159.540 1.00 75.40 18 GLU B N 1
ATOM 800 C CA . GLU B 2 18 ? 143.366 131.218 159.044 1.00 75.07 18 GLU B CA 1
ATOM 801 C C . GLU B 2 18 ? 142.531 130.350 158.117 1.00 74.95 18 GLU B C 1
ATOM 802 O O . GLU B 2 18 ? 143.066 129.760 157.173 1.00 75.87 18 GLU B O 1
ATOM 808 N N . ARG B 2 19 ? 141.227 130.259 158.367 1.00 63.99 19 ARG B N 1
ATOM 809 C CA . ARG B 2 19 ? 140.365 129.294 157.687 1.00 58.40 19 ARG B CA 1
ATOM 810 C C . ARG B 2 19 ? 139.137 129.978 157.101 1.00 53.63 19 ARG B C 1
ATOM 811 O O . ARG B 2 19 ? 138.118 130.140 157.793 1.00 56.20 19 ARG B O 1
ATOM 819 N N . PRO B 2 20 ? 139.190 130.385 155.846 1.00 49.30 20 PRO B N 1
ATOM 820 C CA . PRO B 2 20 ? 138.028 131.005 155.209 1.00 45.55 20 PRO B CA 1
ATOM 821 C C . PRO B 2 20 ? 137.138 129.992 154.499 1.00 35.36 20 PRO B C 1
ATOM 822 O O . PRO B 2 20 ? 137.463 128.812 154.390 1.00 34.56 20 PRO B O 1
ATOM 826 N N . ALA B 2 21 ? 136.003 130.480 154.017 1.00 31.89 21 ALA B N 1
ATOM 827 C CA . ALA B 2 21 ? 135.083 129.737 153.172 1.00 28.99 21 ALA B CA 1
ATOM 828 C C . ALA B 2 21 ? 135.177 130.242 151.734 1.00 26.59 21 ALA B C 1
ATOM 829 O O . ALA B 2 21 ? 135.623 131.361 151.481 1.00 29.89 21 ALA B O 1
ATOM 831 N N . LEU B 2 22 ? 134.745 129.409 150.788 1.00 18.54 22 LEU B N 1
ATOM 832 C CA . LEU B 2 22 ? 134.837 129.712 149.363 1.00 16.64 22 LEU B CA 1
ATOM 833 C C . LEU B 2 22 ? 133.511 129.457 148.654 1.00 16.03 22 LEU B C 1
ATOM 834 O O . LEU B 2 22 ? 132.891 128.413 148.856 1.00 27.56 22 LEU B O 1
ATOM 839 N N . GLY B 2 23 ? 133.096 130.395 147.805 1.00 18.17 23 GLY B N 1
ATOM 840 C CA . GLY B 2 23 ? 131.936 130.213 146.949 1.00 18.06 23 GLY B CA 1
ATOM 841 C C . GLY B 2 23 ? 132.304 130.278 145.477 1.00 22.15 23 GLY B C 1
ATOM 842 O O . GLY B 2 23 ? 133.200 131.020 145.083 1.00 31.72 23 GLY B O 1
ATOM 843 N N . ILE B 2 24 ? 131.595 129.497 144.660 1.00 21.00 24 ILE B N 1
ATOM 844 C CA . ILE B 2 24 ? 131.914 129.321 143.242 1.00 12.36 24 ILE B CA 1
ATOM 845 C C . ILE B 2 24 ? 130.641 129.428 142.407 1.00 14.38 24 ILE B C 1
ATOM 846 O O . ILE B 2 24 ? 129.627 128.815 142.744 1.00 27.95 24 ILE B O 1
ATOM 851 N N . LEU B 2 25 ? 130.703 130.189 141.309 1.00 21.02 25 LEU B N 1
ATOM 852 C CA . LEU B 2 25 ? 129.607 130.313 140.349 1.00 27.88 25 LEU B CA 1
ATOM 853 C C . LEU B 2 25 ? 130.148 130.265 138.922 1.00 20.25 25 LEU B C 1
ATOM 854 O O . LEU B 2 25 ? 131.162 130.894 138.621 1.00 30.68 25 LEU B O 1
ATOM 859 N N . GLU B 2 26 ? 129.464 129.537 138.041 1.00 27.26 26 GLU B N 1
ATOM 860 C CA . GLU B 2 26 ? 129.871 129.402 136.643 1.00 29.34 26 GLU B CA 1
ATOM 861 C C . GLU B 2 26 ? 128.720 129.783 135.718 1.00 28.08 26 GLU B C 1
ATOM 862 O O . GLU B 2 26 ? 127.632 129.212 135.814 1.00 33.78 26 GLU B O 1
ATOM 868 N N . LEU B 2 27 ? 128.968 130.727 134.810 1.00 34.44 27 LEU B N 1
ATOM 869 C CA . LEU B 2 27 ? 127.931 131.285 133.945 1.00 37.63 27 LEU B CA 1
ATOM 870 C C . LEU B 2 27 ? 128.358 131.242 132.483 1.00 39.68 27 LEU B C 1
ATOM 871 O O . LEU B 2 27 ? 129.543 131.175 132.160 1.00 38.44 27 LEU B O 1
ATOM 876 N N . SER B 2 28 ? 127.368 131.311 131.597 1.00 44.93 28 SER B N 1
ATOM 877 C CA . SER B 2 28 ? 127.573 131.148 130.163 1.00 46.29 28 SER B CA 1
ATOM 878 C C . SER B 2 28 ? 127.716 132.464 129.398 1.00 46.42 28 SER B C 1
ATOM 879 O O . SER B 2 28 ? 127.765 132.437 128.168 1.00 51.53 28 SER B O 1
ATOM 882 N N . SER B 2 29 ? 127.786 133.605 130.080 1.00 46.60 29 SER B N 1
ATOM 883 C CA . SER B 2 29 ? 127.876 134.892 129.397 1.00 39.08 29 SER B CA 1
ATOM 884 C C . SER B 2 29 ? 128.689 135.863 130.237 1.00 37.09 29 SER B C 1
ATOM 885 O O . SER B 2 29 ? 128.432 136.014 131.432 1.00 43.84 29 SER B O 1
ATOM 888 N N . TYR B 2 30 ? 129.654 136.526 129.606 1.00 33.53 30 TYR B N 1
ATOM 889 C CA . TYR B 2 30 ? 130.507 137.460 130.329 1.00 34.59 30 TYR B CA 1
ATOM 890 C C . TYR B 2 30 ? 129.730 138.666 130.853 1.00 37.27 30 TYR B C 1
ATOM 891 O O . TYR B 2 30 ? 130.037 139.172 131.937 1.00 38.56 30 TYR B O 1
ATOM 900 N N . ALA B 2 31 ? 128.730 139.139 130.110 1.00 32.18 31 ALA B N 1
ATOM 901 C CA . ALA B 2 31 ? 127.974 140.308 130.548 1.00 33.72 31 ALA B CA 1
ATOM 902 C C . ALA B 2 31 ? 127.096 139.986 131.749 1.00 33.51 31 ALA B C 1
ATOM 903 O O . ALA B 2 31 ? 127.028 140.767 132.705 1.00 32.71 31 ALA B O 1
ATOM 905 N N . ARG B 2 32 ? 126.414 138.843 131.715 1.00 34.03 32 ARG B N 1
ATOM 906 C CA . ARG B 2 32 ? 125.647 138.402 132.872 1.00 29.90 32 ARG B CA 1
ATOM 907 C C . ARG B 2 32 ? 126.549 138.191 134.083 1.00 29.73 32 ARG B C 1
ATOM 908 O O . ARG B 2 32 ? 126.138 138.453 135.215 1.00 35.15 32 ARG B O 1
ATOM 916 N N . GLY B 2 33 ? 127.789 137.763 133.857 1.00 31.03 33 GLY B N 1
ATOM 917 C CA . GLY B 2 33 ? 128.719 137.589 134.957 1.00 22.06 33 GLY B CA 1
ATOM 918 C C . GLY B 2 33 ? 129.048 138.881 135.679 1.00 32.18 33 GLY B C 1
ATOM 919 O O . GLY B 2 33 ? 129.161 138.901 136.906 1.00 35.81 33 GLY B O 1
ATOM 920 N N . VAL B 2 34 ? 129.221 139.973 134.932 1.00 31.64 34 VAL B N 1
ATOM 921 C CA . VAL B 2 34 ? 129.519 141.261 135.554 1.00 27.71 34 VAL B CA 1
ATOM 922 C C . VAL B 2 34 ? 128.362 141.706 136.440 1.00 21.53 34 VAL B C 1
ATOM 923 O O . VAL B 2 34 ? 128.567 142.207 137.550 1.00 24.65 34 VAL B O 1
ATOM 927 N N . LYS B 2 35 ? 127.131 141.514 135.972 1.00 18.90 35 LYS B N 1
ATOM 928 C CA . LYS B 2 35 ? 125.962 141.867 136.770 1.00 22.53 35 LYS B CA 1
ATOM 929 C C . LYS B 2 35 ? 125.876 141.043 138.055 1.00 34.44 35 LYS B C 1
ATOM 930 O O . LYS B 2 35 ? 125.564 141.580 139.125 1.00 26.45 35 LYS B O 1
ATOM 936 N N . VAL B 2 36 ? 126.143 139.735 137.967 1.00 26.69 36 VAL B N 1
ATOM 937 C CA . VAL B 2 36 ? 126.051 138.860 139.134 1.00 24.96 36 VAL B CA 1
ATOM 938 C C . VAL B 2 36 ? 127.085 139.251 140.183 1.00 15.98 36 VAL B C 1
ATOM 939 O O . VAL B 2 36 ? 126.781 139.318 141.377 1.00 29.54 36 VAL B O 1
ATOM 943 N N . ALA B 2 37 ? 128.312 139.533 139.753 1.00 21.71 37 ALA B N 1
ATOM 944 C CA . ALA B 2 37 ? 129.362 139.893 140.696 1.00 25.53 37 ALA B CA 1
ATOM 945 C C . ALA B 2 37 ? 129.059 141.200 141.419 1.00 34.31 37 ALA B C 1
ATOM 946 O O . ALA B 2 37 ? 129.399 141.347 142.597 1.00 32.42 37 ALA B O 1
ATOM 948 N N . ASP B 2 38 ? 128.431 142.157 140.735 1.00 31.73 38 ASP B N 1
ATOM 949 C CA . ASP B 2 38 ? 128.091 143.423 141.377 1.00 29.89 38 ASP B CA 1
ATOM 950 C C . ASP B 2 38 ? 127.088 143.223 142.508 1.00 30.94 38 ASP B C 1
ATOM 951 O O . ASP B 2 38 ? 127.244 143.797 143.591 1.00 30.20 38 ASP B O 1
ATOM 956 N N . ALA B 2 39 ? 126.063 142.401 142.282 1.00 26.34 39 ALA B N 1
ATOM 957 C CA . ALA B 2 39 ? 125.075 142.149 143.326 1.00 27.37 39 ALA B CA 1
ATOM 958 C C . ALA B 2 39 ? 125.695 141.445 144.533 1.00 28.45 39 ALA B C 1
ATOM 959 O O . ALA B 2 39 ? 125.384 141.782 145.681 1.00 27.04 39 ALA B O 1
ATOM 961 N N . ALA B 2 40 ? 126.580 140.476 144.295 1.00 30.16 40 ALA B N 1
ATOM 962 C CA . ALA B 2 40 ? 127.190 139.742 145.399 1.00 29.96 40 ALA B CA 1
ATOM 963 C C . ALA B 2 40 ? 128.033 140.652 146.283 1.00 26.42 40 ALA B C 1
ATOM 964 O O . ALA B 2 40 ? 127.960 140.570 147.511 1.00 32.95 40 ALA B O 1
ATOM 966 N N . LEU B 2 41 ? 128.833 141.530 145.680 1.00 30.12 41 LEU B N 1
ATOM 967 C CA . LEU B 2 41 ? 129.706 142.386 146.472 1.00 32.43 41 LEU B CA 1
ATOM 968 C C . LEU B 2 41 ? 128.941 143.453 147.239 1.00 34.44 41 LEU B C 1
ATOM 969 O O . LEU B 2 41 ? 129.441 143.942 148.252 1.00 37.29 41 LEU B O 1
ATOM 974 N N . LYS B 2 42 ? 127.747 143.825 146.789 1.00 31.76 42 LYS B N 1
ATOM 975 C CA . LYS B 2 42 ? 126.954 144.788 147.537 1.00 31.70 42 LYS B CA 1
ATOM 976 C C . LYS B 2 42 ? 126.238 144.172 148.732 1.00 37.17 42 LYS B C 1
ATOM 977 O O . LYS B 2 42 ? 125.844 144.905 149.640 1.00 38.48 42 LYS B O 1
ATOM 983 N N . ALA B 2 43 ? 126.070 142.852 148.763 1.00 38.67 43 ALA B N 1
ATOM 984 C CA . ALA B 2 43 ? 125.274 142.224 149.809 1.00 27.99 43 ALA B CA 1
ATOM 985 C C . ALA B 2 43 ? 126.043 141.951 151.097 1.00 25.23 43 ALA B C 1
ATOM 986 O O . ALA B 2 43 ? 125.428 141.905 152.162 1.00 38.78 43 ALA B O 1
ATOM 988 N N . ALA B 2 44 ? 127.358 141.766 151.043 1.00 31.23 44 ALA B N 1
ATOM 989 C CA . ALA B 2 44 ? 128.116 141.359 152.219 1.00 32.67 44 ALA B CA 1
ATOM 990 C C . ALA B 2 44 ? 129.586 141.671 151.983 1.00 34.39 44 ALA B C 1
ATOM 991 O O . ALA B 2 44 ? 130.018 141.790 150.835 1.00 38.14 44 ALA B O 1
ATOM 993 N N . PRO B 2 45 ? 130.384 141.787 153.048 1.00 37.81 45 PRO B N 1
ATOM 994 C CA . PRO B 2 45 ? 131.814 142.135 152.893 1.00 31.32 45 PRO B CA 1
ATOM 995 C C . PRO B 2 45 ? 132.715 140.948 152.572 1.00 32.58 45 PRO B C 1
ATOM 996 O O . PRO B 2 45 ? 133.485 140.461 153.391 1.00 42.10 45 PRO B O 1
ATOM 1000 N N . VAL B 2 46 ? 132.648 140.473 151.335 1.00 36.30 46 VAL B N 1
ATOM 1001 C CA . VAL B 2 46 ? 133.509 139.399 150.867 1.00 30.15 46 VAL B CA 1
ATOM 1002 C C . VAL B 2 46 ? 134.524 139.979 149.886 1.00 27.97 46 VAL B C 1
ATOM 1003 O O . VAL B 2 46 ? 134.418 141.121 149.453 1.00 35.93 46 VAL B O 1
ATOM 1007 N N . LYS B 2 47 ? 135.513 139.169 149.529 1.00 33.74 47 LYS B N 1
ATOM 1008 C CA . LYS B 2 47 ? 136.568 139.570 148.611 1.00 34.50 47 LYS B CA 1
ATOM 1009 C C . LYS B 2 47 ? 136.505 138.756 147.327 1.00 40.58 47 LYS B C 1
ATOM 1010 O O . LYS B 2 47 ? 136.316 137.538 147.360 1.00 42.93 47 LYS B O 1
ATOM 1016 N N . LEU B 2 48 ? 136.681 139.434 146.197 1.00 44.45 48 LEU B N 1
ATOM 1017 C CA . LEU B 2 48 ? 136.554 138.817 144.885 1.00 39.80 48 LEU B CA 1
ATOM 1018 C C . LEU B 2 48 ? 137.896 138.274 144.420 1.00 45.02 48 LEU B C 1
ATOM 1019 O O . LEU B 2 48 ? 138.910 138.971 144.485 1.00 55.65 48 LEU B O 1
ATOM 1024 N N . LEU B 2 49 ? 137.898 137.028 143.955 1.00 45.75 49 LEU B N 1
ATOM 1025 C CA . LEU B 2 49 ? 139.093 136.359 143.454 1.00 44.48 49 LEU B CA 1
ATOM 1026 C C . LEU B 2 49 ? 139.138 136.293 141.933 1.00 49.86 49 LEU B C 1
ATOM 1027 O O . LEU B 2 49 ? 140.151 136.655 141.331 1.00 55.12 49 LEU B O 1
ATOM 1032 N N . LYS B 2 50 ? 138.062 135.830 141.297 1.00 50.62 50 LYS B N 1
ATOM 1033 C CA . LYS B 2 50 ? 138.026 135.657 139.852 1.00 56.37 50 LYS B CA 1
ATOM 1034 C C . LYS B 2 50 ? 136.713 136.176 139.284 1.00 58.73 50 LYS B C 1
ATOM 1035 O O . LYS B 2 50 ? 135.651 135.958 139.867 1.00 56.63 50 LYS B O 1
ATOM 1041 N N . CYS B 2 51 ? 136.800 136.895 138.163 1.00 60.72 51 CYS B N 1
ATOM 1042 C CA . CYS B 2 51 ? 135.637 137.310 137.374 1.00 56.01 51 CYS B CA 1
ATOM 1043 C C . CYS B 2 51 ? 135.956 137.211 135.882 1.00 60.19 51 CYS B C 1
ATOM 1044 O O . CYS B 2 51 ? 135.681 138.122 135.100 1.00 62.72 51 CYS B O 1
ATOM 1047 N N . GLU B 2 52 ? 136.555 136.106 135.470 1.00 65.07 52 GLU B N 1
ATOM 1048 C CA . GLU B 2 52 ? 137.128 136.134 134.132 1.00 66.80 52 GLU B CA 1
ATOM 1049 C C . GLU B 2 52 ? 136.234 135.429 133.117 1.00 68.76 52 GLU B C 1
ATOM 1050 O O . GLU B 2 52 ? 135.486 134.512 133.468 1.00 66.94 52 GLU B O 1
ATOM 1056 N N . PRO B 2 53 ? 136.288 135.853 131.854 1.00 68.48 53 PRO B N 1
ATOM 1057 C CA . PRO B 2 53 ? 135.605 135.102 130.796 1.00 65.56 53 PRO B CA 1
ATOM 1058 C C . PRO B 2 53 ? 136.219 133.723 130.602 1.00 66.66 53 PRO B C 1
ATOM 1059 O O . PRO B 2 53 ? 137.425 133.525 130.761 1.00 68.43 53 PRO B O 1
ATOM 1063 N N . VAL B 2 54 ? 135.370 132.761 130.249 1.00 67.99 54 VAL B N 1
ATOM 1064 C CA . VAL B 2 54 ? 135.754 131.357 130.189 1.00 68.54 54 VAL B CA 1
ATOM 1065 C C . VAL B 2 54 ? 135.358 130.786 128.834 1.00 71.62 54 VAL B C 1
ATOM 1066 O O . VAL B 2 54 ? 134.281 131.089 128.311 1.00 72.01 54 VAL B O 1
ATOM 1070 N N . GLU B 2 55 ? 136.236 129.968 128.269 1.00 80.41 55 GLU B N 1
ATOM 1071 C CA . GLU B 2 55 ? 136.009 129.402 126.948 1.00 80.44 55 GLU B CA 1
ATOM 1072 C C . GLU B 2 55 ? 134.799 128.469 126.958 1.00 82.08 55 GLU B C 1
ATOM 1073 O O . GLU B 2 55 ? 134.696 127.604 127.838 1.00 81.40 55 GLU B O 1
ATOM 1079 N N . PRO B 2 56 ? 133.867 128.611 126.009 1.00 80.08 56 PRO B N 1
ATOM 1080 C CA . PRO B 2 56 ? 133.751 129.688 125.027 1.00 77.28 56 PRO B CA 1
ATOM 1081 C C . PRO B 2 56 ? 132.724 130.739 125.444 1.00 78.58 56 PRO B C 1
ATOM 1082 O O . PRO B 2 56 ? 131.528 130.459 125.491 1.00 77.60 56 PRO B O 1
ATOM 1086 N N . GLY B 2 57 ? 133.162 131.970 125.705 1.00 72.21 57 GLY B N 1
ATOM 1087 C CA . GLY B 2 57 ? 132.275 133.028 126.153 1.00 68.09 57 GLY B CA 1
ATOM 1088 C C . GLY B 2 57 ? 131.517 132.740 127.436 1.00 67.00 57 GLY B C 1
ATOM 1089 O O . GLY B 2 57 ? 130.309 132.972 127.496 1.00 68.34 57 GLY B O 1
ATOM 1090 N N . ARG B 2 58 ? 132.198 132.240 128.463 1.00 59.95 58 ARG B N 1
ATOM 1091 C CA . ARG B 2 58 ? 131.588 131.934 129.754 1.00 63.33 58 ARG B CA 1
ATOM 1092 C C . ARG B 2 58 ? 132.237 132.818 130.823 1.00 63.50 58 ARG B C 1
ATOM 1093 O O . ARG B 2 58 ? 132.999 133.727 130.505 1.00 65.83 58 ARG B O 1
ATOM 1101 N N . ALA B 2 59 ? 131.917 132.570 132.093 1.00 48.60 59 ALA B N 1
ATOM 1102 C CA . ALA B 2 59 ? 132.486 133.380 133.165 1.00 49.41 59 ALA B CA 1
ATOM 1103 C C . ALA B 2 59 ? 132.553 132.584 134.464 1.00 40.57 59 ALA B C 1
ATOM 1104 O O . ALA B 2 59 ? 131.707 131.730 134.728 1.00 37.32 59 ALA B O 1
ATOM 1106 N N . LEU B 2 60 ? 133.562 132.892 135.278 1.00 31.30 60 LEU B N 1
ATOM 1107 C CA . LEU B 2 60 ? 133.830 132.187 136.526 1.00 40.30 60 LEU B CA 1
ATOM 1108 C C . LEU B 2 60 ? 134.043 133.182 137.659 1.00 28.77 60 LEU B C 1
ATOM 1109 O O . LEU B 2 60 ? 134.898 134.062 137.556 1.00 39.32 60 LEU B O 1
ATOM 1114 N N . ILE B 2 61 ? 133.295 133.022 138.751 1.00 26.51 61 ILE B N 1
ATOM 1115 C CA . ILE B 2 61 ? 133.352 133.921 139.901 1.00 30.23 61 ILE B CA 1
ATOM 1116 C C . ILE B 2 61 ? 133.694 133.120 141.152 1.00 30.10 61 ILE B C 1
ATOM 1117 O O . ILE B 2 61 ? 133.055 132.103 141.435 1.00 33.36 61 ILE B O 1
ATOM 1122 N N . MET B 2 62 ? 134.687 133.591 141.907 1.00 24.37 62 MET B N 1
ATOM 1123 C CA . MET B 2 62 ? 135.083 132.997 143.180 1.00 31.66 62 MET B CA 1
ATOM 1124 C C . MET B 2 62 ? 135.086 134.050 144.278 1.00 28.22 62 MET B C 1
ATOM 1125 O O . MET B 2 62 ? 135.647 135.132 144.097 1.00 38.06 62 MET B O 1
ATOM 1130 N N . LEU B 2 63 ? 134.489 133.719 145.422 1.00 23.50 63 LEU B N 1
ATOM 1131 C CA . LEU B 2 63 ? 134.367 134.622 146.558 1.00 27.12 63 LEU B CA 1
ATOM 1132 C C . LEU B 2 63 ? 134.990 134.000 147.801 1.00 26.68 63 LEU B C 1
ATOM 1133 O O . LEU B 2 63 ? 134.937 132.787 147.998 1.00 36.53 63 LEU B O 1
ATOM 1138 N N . LEU B 2 64 ? 135.561 134.843 148.653 1.00 26.18 64 LEU B N 1
ATOM 1139 C CA . LEU B 2 64 ? 136.276 134.387 149.835 1.00 22.73 64 LEU B CA 1
ATOM 1140 C C . LEU B 2 64 ? 135.890 135.228 151.041 1.00 24.74 64 LEU B C 1
ATOM 1141 O O . LEU B 2 64 ? 135.749 136.446 150.927 1.00 37.63 64 LEU B O 1
ATOM 1146 N N . GLY B 2 65 ? 135.720 134.584 152.192 1.00 27.52 65 GLY B N 1
ATOM 1147 C CA . GLY B 2 65 ? 135.385 135.316 153.402 1.00 26.04 65 GLY B CA 1
ATOM 1148 C C . GLY B 2 65 ? 134.883 134.406 154.511 1.00 28.49 65 GLY B C 1
ATOM 1149 O O . GLY B 2 65 ? 135.149 133.207 154.520 1.00 37.40 65 GLY B O 1
ATOM 1150 N N . GLU B 2 66 ? 134.167 135.017 155.451 1.00 28.95 66 GLU B N 1
ATOM 1151 C CA . GLU B 2 66 ? 133.543 134.311 156.562 1.00 31.46 66 GLU B CA 1
ATOM 1152 C C . GLU B 2 66 ? 132.353 133.473 156.083 1.00 29.35 66 GLU B C 1
ATOM 1153 O O . GLU B 2 66 ? 131.663 133.857 155.140 1.00 33.95 66 GLU B O 1
ATOM 1159 N N . PRO B 2 67 ? 132.074 132.340 156.741 1.00 28.02 67 PRO B N 1
ATOM 1160 C CA . PRO B 2 67 ? 131.025 131.431 156.225 1.00 28.44 67 PRO B CA 1
ATOM 1161 C C . PRO B 2 67 ? 129.651 132.064 156.050 1.00 23.16 67 PRO B C 1
ATOM 1162 O O . PRO B 2 67 ? 129.052 131.928 154.980 1.00 24.69 67 PRO B O 1
ATOM 1166 N N . GLU B 2 68 ? 129.132 132.766 157.058 1.00 18.25 68 GLU B N 1
ATOM 1167 C CA . GLU B 2 68 ? 127.806 133.357 156.901 1.00 28.22 68 GLU B CA 1
ATOM 1168 C C . GLU B 2 68 ? 127.807 134.532 155.928 1.00 27.46 68 GLU B C 1
ATOM 1169 O O . GLU B 2 68 ? 126.806 134.760 155.243 1.00 29.23 68 GLU B O 1
ATOM 1175 N N . ASP B 2 69 ? 128.908 135.282 155.850 1.00 30.11 69 ASP B N 1
ATOM 1176 C CA . ASP B 2 69 ? 129.013 136.347 154.855 1.00 27.21 69 ASP B CA 1
ATOM 1177 C C . ASP B 2 69 ? 128.979 135.790 153.435 1.00 20.97 69 ASP B C 1
ATOM 1178 O O . ASP B 2 69 ? 128.299 136.339 152.565 1.00 21.72 69 ASP B O 1
ATOM 1183 N N . VAL B 2 70 ? 129.693 134.693 153.189 1.00 14.30 70 VAL B N 1
ATOM 1184 C CA . VAL B 2 70 ? 129.672 134.071 151.868 1.00 21.83 70 VAL B CA 1
ATOM 1185 C C . VAL B 2 70 ? 128.268 133.584 151.529 1.00 15.71 70 VAL B C 1
ATOM 1186 O O . VAL B 2 70 ? 127.825 133.681 150.381 1.00 21.81 70 VAL B O 1
ATOM 1190 N N . ALA B 2 71 ? 127.539 133.073 152.524 1.00 15.62 71 ALA B N 1
ATOM 1191 C CA . ALA B 2 71 ? 126.177 132.604 152.282 1.00 27.31 71 ALA B CA 1
ATOM 1192 C C . ALA B 2 71 ? 125.253 133.738 151.845 1.00 20.02 71 ALA B C 1
ATOM 1193 O O . ALA B 2 71 ? 124.466 133.575 150.909 1.00 16.51 71 ALA B O 1
ATOM 1195 N N . LYS B 2 72 ? 125.339 134.895 152.504 1.00 25.15 72 LYS B N 1
ATOM 1196 C CA . LYS B 2 72 ? 124.517 136.035 152.104 1.00 25.73 72 LYS B CA 1
ATOM 1197 C C . LYS B 2 72 ? 124.838 136.485 150.682 1.00 17.56 72 LYS B C 1
ATOM 1198 O O . LYS B 2 72 ? 123.933 136.803 149.906 1.00 22.10 72 LYS B O 1
ATOM 1204 N N . ALA B 2 73 ? 126.122 136.501 150.321 1.00 16.47 73 ALA B N 1
ATOM 1205 C CA . ALA B 2 73 ? 126.506 136.882 148.966 1.00 22.53 73 ALA B CA 1
ATOM 1206 C C . ALA B 2 73 ? 125.959 135.909 147.927 1.00 21.82 73 ALA B C 1
ATOM 1207 O O . ALA B 2 73 ? 125.454 136.333 146.885 1.00 23.14 73 ALA B O 1
ATOM 1209 N N . MET B 2 74 ? 126.034 134.602 148.193 1.00 20.44 74 MET B N 1
ATOM 1210 C CA . MET B 2 74 ? 125.565 133.641 147.200 1.00 14.81 74 MET B CA 1
ATOM 1211 C C . MET B 2 74 ? 124.053 133.684 147.034 1.00 16.46 74 MET B C 1
ATOM 1212 O O . MET B 2 74 ? 123.553 133.437 145.936 1.00 25.15 74 MET B O 1
ATOM 1217 N N . ILE B 2 75 ? 123.317 134.002 148.099 1.00 16.64 75 ILE B N 1
ATOM 1218 C CA . ILE B 2 75 ? 121.863 134.120 148.000 1.00 29.32 75 ILE B CA 1
ATOM 1219 C C . ILE B 2 75 ? 121.483 135.236 147.030 1.00 27.23 75 ILE B C 1
ATOM 1220 O O . ILE B 2 75 ? 120.633 135.056 146.150 1.00 28.77 75 ILE B O 1
ATOM 1225 N N . ALA B 2 76 ? 122.122 136.400 147.167 1.00 20.54 76 ALA B N 1
ATOM 1226 C CA . ALA B 2 76 ? 121.851 137.511 146.258 1.00 26.21 76 ALA B CA 1
ATOM 1227 C C . ALA B 2 76 ? 122.237 137.170 144.821 1.00 26.14 76 ALA B C 1
ATOM 1228 O O . ALA B 2 76 ? 121.515 137.509 143.879 1.00 31.83 76 ALA B O 1
ATOM 1230 N N . ALA B 2 77 ? 123.367 136.488 144.637 1.00 23.29 77 ALA B N 1
ATOM 1231 C CA . ALA B 2 77 ? 123.809 136.119 143.296 1.00 24.69 77 ALA B CA 1
ATOM 1232 C C . ALA B 2 77 ? 122.845 135.148 142.625 1.00 28.33 77 ALA B C 1
ATOM 1233 O O . ALA B 2 77 ? 122.587 135.263 141.425 1.00 38.04 77 ALA B O 1
ATOM 1235 N N . LEU B 2 78 ? 122.312 134.180 143.373 1.00 29.26 78 LEU B N 1
ATOM 1236 C CA . LEU B 2 78 ? 121.412 133.201 142.772 1.00 29.96 78 LEU B CA 1
ATOM 1237 C C . LEU B 2 78 ? 120.120 133.844 142.277 1.00 33.11 78 LEU B C 1
ATOM 1238 O O . LEU B 2 78 ? 119.559 133.393 141.276 1.00 39.00 78 LEU B O 1
ATOM 1243 N N . ASP B 2 79 ? 119.633 134.888 142.952 1.00 33.79 79 ASP B N 1
ATOM 1244 C CA . ASP B 2 79 ? 118.460 135.605 142.453 1.00 41.50 79 ASP B CA 1
ATOM 1245 C C . ASP B 2 79 ? 118.732 136.261 141.104 1.00 43.92 79 ASP B C 1
ATOM 1246 O O . ASP B 2 79 ? 117.929 136.149 140.175 1.00 45.00 79 ASP B O 1
ATOM 1251 N N . VAL B 2 80 ? 119.863 136.954 140.980 1.00 36.96 80 VAL B N 1
ATOM 1252 C CA . VAL B 2 80 ? 120.151 137.684 139.750 1.00 35.51 80 VAL B CA 1
ATOM 1253 C C . VAL B 2 80 ? 120.448 136.725 138.603 1.00 39.09 80 VAL B C 1
ATOM 1254 O O . VAL B 2 80 ? 120.029 136.953 137.465 1.00 45.50 80 VAL B O 1
ATOM 1258 N N . ALA B 2 81 ? 121.151 135.630 138.884 1.00 45.56 81 ALA B N 1
ATOM 1259 C CA . ALA B 2 81 ? 121.656 134.752 137.836 1.00 42.15 81 ALA B CA 1
ATOM 1260 C C . ALA B 2 81 ? 120.559 134.059 137.049 1.00 44.44 81 ALA B C 1
ATOM 1261 O O . ALA B 2 81 ? 120.847 133.498 135.990 1.00 52.75 81 ALA B O 1
ATOM 1263 N N . GLY B 2 82 ? 119.323 134.081 137.522 1.00 52.71 82 GLY B N 1
ATOM 1264 C CA . GLY B 2 82 ? 118.275 133.401 136.798 1.00 56.25 82 GLY B CA 1
ATOM 1265 C C . GLY B 2 82 ? 118.442 131.903 136.898 1.00 60.39 82 GLY B C 1
ATOM 1266 O O . GLY B 2 82 ? 118.719 131.220 135.907 1.00 61.52 82 GLY B O 1
ATOM 1267 N N . LEU B 2 83 ? 118.301 131.391 138.114 1.00 63.58 83 LEU B N 1
ATOM 1268 C CA . LEU B 2 83 ? 118.417 129.968 138.387 1.00 64.48 83 LEU B CA 1
ATOM 1269 C C . LEU B 2 83 ? 117.168 129.266 137.869 1.00 66.48 83 LEU B C 1
ATOM 1270 O O . LEU B 2 83 ? 116.130 129.246 138.538 1.00 66.63 83 LEU B O 1
ATOM 1275 N N . GLY B 2 84 ? 117.251 128.724 136.657 1.00 72.62 84 GLY B N 1
ATOM 1276 C CA . GLY B 2 84 ? 116.095 128.157 135.993 1.00 72.23 84 GLY B CA 1
ATOM 1277 C C . GLY B 2 84 ? 115.953 128.612 134.553 1.00 74.10 84 GLY B C 1
ATOM 1278 O O . GLY B 2 84 ? 115.197 128.019 133.780 1.00 75.99 84 GLY B O 1
ATOM 1279 N N . SER B 2 85 ? 116.675 129.664 134.178 1.00 69.13 85 SER B N 1
ATOM 1280 C CA . SE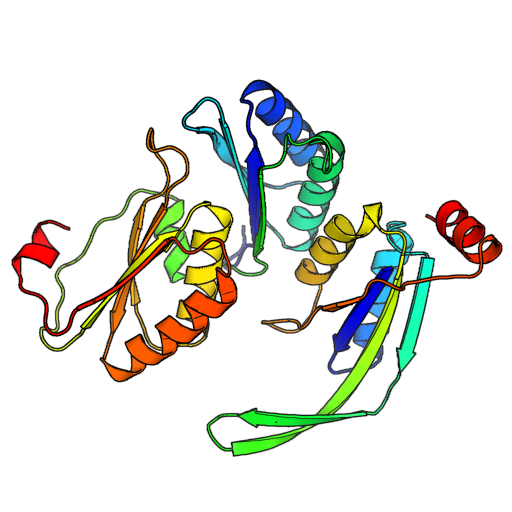R B 2 85 ? 116.624 130.197 132.824 1.00 68.13 85 SER B CA 1
ATOM 1281 C C . SER B 2 85 ? 117.730 129.664 131.922 1.00 68.38 85 SER B C 1
ATOM 1282 O O . SER B 2 85 ? 117.781 130.040 130.747 1.00 66.80 85 SER B O 1
ATOM 1285 N N . GLY B 2 86 ? 118.610 128.807 132.430 1.00 63.25 86 GLY B N 1
ATOM 1286 C CA . GLY B 2 86 ? 119.678 128.250 131.626 1.00 59.62 86 GLY B CA 1
ATOM 1287 C C . GLY B 2 86 ? 120.937 129.082 131.530 1.00 63.47 86 GLY B C 1
ATOM 1288 O O . GLY B 2 86 ? 121.814 128.751 130.724 1.00 61.43 86 GLY B O 1
ATOM 1289 N N . ASN B 2 87 ? 121.057 130.151 132.313 1.00 59.85 87 ASN B N 1
ATOM 1290 C CA . ASN B 2 87 ? 122.290 130.924 132.352 1.00 55.40 87 ASN B CA 1
ATOM 1291 C C . ASN B 2 87 ? 123.287 130.415 133.385 1.00 54.03 87 ASN B C 1
ATOM 1292 O O . ASN B 2 87 ? 124.468 130.765 133.306 1.00 51.41 87 ASN B O 1
ATOM 1297 N N . LEU B 2 88 ? 122.849 129.598 134.337 1.00 45.71 88 LEU B N 1
ATOM 1298 C CA . LEU B 2 88 ? 123.702 129.110 135.414 1.00 43.70 88 LEU B CA 1
ATOM 1299 C C . LEU B 2 88 ? 124.111 127.668 135.135 1.00 41.94 88 LEU B C 1
ATOM 1300 O O . LEU B 2 88 ? 123.253 126.793 135.004 1.00 44.27 88 LEU B O 1
ATOM 1305 N N . ILE B 2 89 ? 125.414 127.422 135.070 1.00 38.19 89 ILE B N 1
ATOM 1306 C CA . ILE B 2 89 ? 125.928 126.095 134.737 1.00 39.20 89 ILE B CA 1
ATOM 1307 C C . ILE B 2 89 ? 126.163 125.245 135.986 1.00 36.07 89 ILE B C 1
ATOM 1308 O O . ILE B 2 89 ? 125.729 124.094 136.040 1.00 42.05 89 ILE B O 1
ATOM 1313 N N . ASP B 2 90 ? 126.833 125.778 137.009 1.00 34.52 90 ASP B N 1
ATOM 1314 C CA . ASP B 2 90 ? 127.088 125.039 138.245 1.00 26.65 90 ASP B CA 1
ATOM 1315 C C . ASP B 2 90 ? 127.465 126.021 139.352 1.00 23.76 90 ASP B C 1
ATOM 1316 O O . ASP B 2 90 ? 127.787 127.178 139.088 1.00 36.15 90 ASP B O 1
ATOM 1321 N N . TYR B 2 91 ? 127.427 125.542 140.599 1.00 21.40 91 TYR B N 1
ATOM 1322 C CA . TYR B 2 91 ? 127.755 126.349 141.776 1.00 24.21 91 TYR B CA 1
ATOM 1323 C C . TYR B 2 91 ? 128.082 125.434 142.954 1.00 18.90 91 TYR B C 1
ATOM 1324 O O . TYR B 2 91 ? 127.700 124.266 142.966 1.00 33.31 91 TYR B O 1
ATOM 1333 N N . ALA B 2 92 ? 128.774 125.986 143.956 1.00 15.82 92 ALA B N 1
ATOM 1334 C CA . ALA B 2 92 ? 129.101 125.250 145.177 1.00 8.93 92 ALA B CA 1
ATOM 1335 C C . ALA B 2 92 ? 129.522 126.206 146.289 1.00 13.52 92 ALA B C 1
ATOM 1336 O O . ALA B 2 92 ? 129.938 127.335 146.034 1.00 29.51 92 ALA B O 1
ATOM 1338 N N . LEU B 2 93 ? 129.424 125.727 147.531 1.00 16.59 93 LEU B N 1
ATOM 1339 C CA . LEU B 2 93 ? 129.944 126.419 148.707 1.00 9.26 93 LEU B CA 1
ATOM 1340 C C . LEU B 2 93 ? 130.736 125.440 149.564 1.00 18.32 93 LEU B C 1
ATOM 1341 O O . LEU B 2 93 ? 130.257 124.345 149.855 1.00 31.13 93 LEU B O 1
ATOM 1346 N N . ILE B 2 94 ? 131.929 125.841 149.989 1.00 17.90 94 ILE B N 1
ATOM 1347 C CA . ILE B 2 94 ? 132.785 124.987 150.809 1.00 17.60 94 ILE B CA 1
ATOM 1348 C C . ILE B 2 94 ? 133.070 125.674 152.141 1.00 18.72 94 ILE B C 1
ATOM 1349 O O . ILE B 2 94 ? 133.774 126.687 152.181 1.00 31.79 94 ILE B O 1
ATOM 1354 N N . PRO B 2 95 ? 132.543 125.154 153.252 1.00 24.51 95 PRO B N 1
ATOM 1355 C CA . PRO B 2 95 ? 132.584 125.911 154.516 1.00 23.30 95 PRO B CA 1
ATOM 1356 C C . PRO B 2 95 ? 133.975 126.128 155.089 1.00 27.90 95 PRO B C 1
ATOM 1357 O O . PRO B 2 95 ? 134.179 127.123 155.789 1.00 33.40 95 PRO B O 1
ATOM 1361 N N . GLU B 2 96 ? 134.932 125.240 154.839 1.00 29.92 96 GLU B N 1
ATOM 1362 C CA . GLU B 2 96 ? 136.282 125.415 155.378 1.00 33.44 96 GLU B CA 1
ATOM 1363 C C . GLU B 2 96 ? 137.268 124.759 154.418 1.00 23.40 96 GLU B C 1
ATOM 1364 O O . GLU B 2 96 ? 137.413 123.536 154.419 1.00 39.42 96 GLU B O 1
ATOM 1370 N N . ILE B 2 97 ? 137.955 125.575 153.622 1.00 28.82 97 ILE B N 1
ATOM 1371 C CA . ILE B 2 97 ? 138.795 125.047 152.555 1.00 38.06 97 ILE B CA 1
ATOM 1372 C C . ILE B 2 97 ? 140.062 124.429 153.138 1.00 34.47 97 ILE B C 1
ATOM 1373 O O . ILE B 2 97 ? 140.657 124.955 154.085 1.00 41.27 97 ILE B O 1
ATOM 1378 N N . HIS B 2 98 ? 140.458 123.282 152.591 1.00 31.76 98 HIS B N 1
ATOM 1379 C CA . HIS B 2 98 ? 141.593 122.533 153.120 1.00 36.79 98 HIS B CA 1
ATOM 1380 C C . HIS B 2 98 ? 142.896 123.309 152.927 1.00 30.80 98 HIS B C 1
ATOM 1381 O O . HIS B 2 98 ? 143.093 123.943 151.889 1.00 32.58 98 HIS B O 1
ATOM 1388 N N . PRO B 2 99 ? 143.803 123.270 153.906 1.00 41.00 99 PRO B N 1
ATOM 1389 C CA . PRO B 2 99 ? 145.032 124.079 153.814 1.00 42.62 99 PRO B CA 1
ATOM 1390 C C . PRO B 2 99 ? 145.900 123.783 152.600 1.00 43.21 99 PRO B C 1
ATOM 1391 O O . PRO B 2 99 ? 146.516 124.708 152.062 1.00 44.30 99 PRO B O 1
ATOM 1395 N N . GLN B 2 100 ? 145.970 122.532 152.146 1.00 35.85 100 GLN B N 1
ATOM 1396 C CA . GLN B 2 100 ? 146.777 122.219 150.974 1.00 38.87 100 GLN B CA 1
ATOM 1397 C C . GLN B 2 100 ? 146.237 122.850 149.697 1.00 40.38 100 GLN B C 1
ATOM 1398 O O . GLN B 2 100 ? 147.009 123.072 148.763 1.00 50.00 100 GLN B O 1
ATOM 1404 N N . LEU B 2 101 ? 144.938 123.144 149.629 1.00 42.28 101 LEU B N 1
ATOM 1405 C CA . LEU B 2 101 ? 144.347 123.653 148.396 1.00 39.62 101 LEU B CA 1
ATOM 1406 C C . LEU B 2 101 ? 144.613 125.135 148.176 1.00 40.20 101 LEU B C 1
ATOM 1407 O O . LEU B 2 101 ? 144.690 125.575 147.027 1.00 46.08 101 LEU B O 1
ATOM 1412 N N . LEU B 2 102 ? 144.728 125.917 149.246 1.00 45.56 102 LEU B N 1
ATOM 1413 C CA . LEU B 2 102 ? 144.831 127.367 149.095 1.00 46.31 102 LEU B CA 1
ATOM 1414 C C . LEU B 2 102 ? 146.009 127.826 148.243 1.00 50.76 102 LEU B C 1
ATOM 1415 O O . LEU B 2 102 ? 145.805 128.719 147.403 1.00 53.29 102 LEU B O 1
ATOM 1420 N N . PRO B 2 103 ? 147.231 127.301 148.395 1.00 52.80 103 PRO B N 1
ATOM 1421 C CA . PRO B 2 103 ? 148.322 127.769 147.524 1.00 50.13 103 PRO B CA 1
ATOM 1422 C C . PRO B 2 103 ? 148.044 127.601 146.042 1.00 52.01 103 PRO B C 1
ATOM 1423 O O . PRO B 2 103 ? 148.438 128.462 145.250 1.00 57.49 103 PRO B O 1
ATOM 1427 N N . PHE B 2 104 ? 147.373 126.522 145.637 1.00 46.49 104 PHE B N 1
ATOM 1428 C CA . PHE B 2 104 ? 147.119 126.307 144.218 1.00 47.82 104 PHE B CA 1
ATOM 1429 C C . PHE B 2 104 ? 146.100 127.281 143.648 1.00 53.36 104 PHE B C 1
ATOM 1430 O O . PHE B 2 104 ? 146.010 127.412 142.427 1.00 55.05 104 PHE B O 1
ATOM 1438 N N . LEU B 2 105 ? 145.319 127.952 144.488 1.00 56.92 105 LEU B N 1
ATOM 1439 C CA . LEU B 2 105 ? 144.301 128.874 144.003 1.00 56.47 105 LEU B CA 1
ATOM 1440 C C . LEU B 2 105 ? 144.772 130.318 143.972 1.00 59.58 105 LEU B C 1
ATOM 1441 O O . LEU B 2 105 ? 144.391 131.069 143.072 1.00 61.78 105 LEU B O 1
ATOM 1446 N N . LYS B 2 106 ? 145.590 130.727 144.940 1.00 68.30 106 LYS B N 1
ATOM 1447 C CA . LYS B 2 106 ? 146.064 132.105 144.973 1.00 68.21 106 LYS B CA 1
ATOM 1448 C C . LYS B 2 106 ? 147.090 132.379 143.883 1.00 70.41 106 LYS B C 1
ATOM 1449 O O . LYS B 2 106 ? 147.158 133.499 143.367 1.00 72.71 106 LYS B O 1
ATOM 1455 N N . GLU B 2 107 ? 147.885 131.381 143.517 1.00 79.08 107 GLU B N 1
ATOM 1456 C CA . GLU B 2 107 ? 148.979 131.569 142.577 1.00 77.98 107 GLU B CA 1
ATOM 1457 C C . GLU B 2 107 ? 149.141 130.301 141.755 1.00 79.49 107 GLU B C 1
ATOM 1458 O O . GLU B 2 107 ? 148.492 129.286 142.009 1.00 81.63 107 GLU B O 1
ATOM 1464 N N . TYR B 2 108 ? 150.018 130.369 140.760 1.00 86.87 108 TYR B N 1
ATOM 1465 C CA . TYR B 2 108 ? 150.397 129.179 140.012 1.00 88.39 108 TYR B CA 1
ATOM 1466 C C . TYR B 2 108 ? 151.541 128.455 140.708 1.00 88.69 108 TYR B C 1
ATOM 1467 O O . TYR B 2 108 ? 152.524 129.072 141.129 1.00 88.14 108 TYR B O 1
ATOM 1476 N N . LYS B 2 109 ? 151.409 127.137 140.820 1.00 87.53 109 LYS B N 1
ATOM 1477 C CA . LYS B 2 109 ? 152.377 126.304 141.514 1.00 87.41 109 LYS B CA 1
ATOM 1478 C C . LYS B 2 109 ? 152.921 125.262 140.546 1.00 87.01 109 LYS B C 1
ATOM 1479 O O . LYS B 2 109 ? 152.488 125.167 139.395 1.00 85.66 109 LYS B O 1
ATOM 1485 N N . LYS B 2 110 ? 153.892 124.481 141.017 1.00 96.27 110 LYS B N 1
ATOM 1486 C CA . LYS B 2 110 ? 154.544 123.467 140.201 1.00 97.37 110 LYS B CA 1
ATOM 1487 C C . LYS B 2 110 ? 154.706 122.178 140.998 1.00 97.20 110 LYS B C 1
ATOM 1488 O O . LYS B 2 110 ? 154.380 122.106 142.186 1.00 96.22 110 LYS B O 1
ATOM 1494 N N . SER B 2 111 ? 155.219 121.150 140.325 1.00 103.86 111 SER B N 1
ATOM 1495 C CA . SER B 2 111 ? 155.412 119.840 140.934 1.00 104.71 111 SER B CA 1
ATOM 1496 C C . SER B 2 111 ? 156.830 119.729 141.483 1.00 106.08 111 SER B C 1
ATOM 1497 O O . SER B 2 111 ? 157.806 119.877 140.739 1.00 105.94 111 SER B O 1
ATOM 1500 N N . GLU B 2 112 ? 156.936 119.467 142.782 1.00 113.97 112 GLU B N 1
ATOM 1501 C CA . GLU B 2 112 ? 158.219 119.270 143.427 1.00 114.12 112 GLU B CA 1
ATOM 1502 C C . GLU B 2 112 ? 158.785 117.897 143.071 1.00 114.83 112 GLU B C 1
ATOM 1503 O O . GLU B 2 112 ? 158.061 117.024 142.588 1.00 113.94 112 GLU B O 1
ATOM 1509 N N . PRO B 2 113 ? 160.086 117.688 143.278 1.00 114.23 113 PRO B N 1
ATOM 1510 C CA . PRO B 2 113 ? 160.638 116.339 143.110 1.00 113.03 113 PRO B CA 1
ATOM 1511 C C . PRO B 2 113 ? 159.945 115.354 144.038 1.00 113.03 113 PRO B C 1
ATOM 1512 O O . PRO B 2 113 ? 159.672 115.653 145.202 1.00 112.67 113 PRO B O 1
ATOM 1516 N N . ILE B 2 114 ? 159.661 114.168 143.510 1.00 105.99 114 ILE B N 1
ATOM 1517 C CA . ILE B 2 114 ? 158.951 113.136 144.256 1.00 105.82 114 ILE B CA 1
ATOM 1518 C C . ILE B 2 114 ? 159.982 112.296 144.999 1.00 104.76 114 ILE B C 1
ATOM 1519 O O . ILE B 2 114 ? 160.736 111.535 144.387 1.00 103.51 114 ILE B O 1
ATOM 1524 N N . LYS B 2 115 ? 160.006 112.432 146.326 1.00 99.48 115 LYS B N 1
ATOM 1525 C CA . LYS B 2 115 ? 161.019 111.752 147.125 1.00 99.27 115 LYS B CA 1
ATOM 1526 C C . LYS B 2 115 ? 160.888 110.237 147.028 1.00 98.85 115 LYS B C 1
ATOM 1527 O O . LYS B 2 115 ? 161.888 109.532 146.860 1.00 99.58 115 LYS B O 1
ATOM 1533 N N . ASP B 2 116 ? 159.672 109.720 147.119 1.00 92.19 116 ASP B N 1
ATOM 1534 C CA . ASP B 2 116 ? 159.680 108.267 147.105 1.00 90.97 116 ASP B CA 1
ATOM 1535 C C . ASP B 2 116 ? 159.429 107.729 145.704 1.00 90.56 116 ASP B C 1
ATOM 1536 O O . ASP B 2 116 ? 158.684 108.325 144.923 1.00 89.87 116 ASP B O 1
ATOM 1541 N N . PRO B 2 117 ? 160.050 106.599 145.372 1.00 83.83 117 PRO B N 1
ATOM 1542 C CA . PRO B 2 117 ? 159.734 105.899 144.125 1.00 82.06 117 PRO B CA 1
ATOM 1543 C C . PRO B 2 117 ? 158.702 104.794 144.276 1.00 82.96 117 PRO B C 1
ATOM 1544 O O . PRO B 2 117 ? 158.350 104.164 143.275 1.00 82.96 117 PRO B O 1
ATOM 1548 N N . ASN B 2 118 ? 158.213 104.543 145.485 1.00 73.30 118 ASN B N 1
ATOM 1549 C CA . ASN B 2 118 ? 157.270 103.462 145.728 1.00 72.36 118 ASN B CA 1
ATOM 1550 C C . ASN B 2 118 ? 155.814 103.920 145.744 1.00 72.46 118 ASN B C 1
ATOM 1551 O O . ASN B 2 118 ? 154.921 103.081 145.878 1.00 74.13 118 ASN B O 1
ATOM 1556 N N . LYS B 2 119 ? 155.550 105.214 145.598 1.00 59.45 119 LYS B N 1
ATOM 1557 C CA . LYS B 2 119 ? 154.186 105.723 145.651 1.00 58.85 119 LYS B CA 1
ATOM 1558 C C . LYS B 2 119 ? 153.499 105.616 144.294 1.00 58.23 119 LYS B C 1
ATOM 1559 O O . LYS B 2 119 ? 154.141 105.674 143.245 1.00 62.97 119 LYS B O 1
ATOM 1565 N N . ALA B 2 120 ? 152.179 105.467 144.323 1.00 42.94 120 ALA B N 1
ATOM 1566 C CA . ALA B 2 120 ? 151.350 105.493 143.127 1.00 38.38 120 ALA B CA 1
ATOM 1567 C C . ALA B 2 120 ? 150.710 106.870 142.954 1.00 35.31 120 ALA B C 1
ATOM 1568 O O . ALA B 2 120 ? 150.762 107.717 143.843 1.00 42.80 120 ALA B O 1
ATOM 1570 N N . ILE B 2 121 ? 150.115 107.097 141.779 1.00 35.96 121 ILE B N 1
ATOM 1571 C CA . ILE B 2 121 ? 149.435 108.351 141.481 1.00 33.74 121 ILE B CA 1
ATOM 1572 C C . ILE B 2 121 ? 148.073 108.070 140.862 1.00 31.03 121 ILE B C 1
ATOM 1573 O O . ILE B 2 121 ? 147.823 107.001 140.306 1.00 39.17 121 ILE B O 1
ATOM 1578 N N . ILE B 2 122 ? 147.191 109.062 140.957 1.00 28.12 122 ILE B N 1
ATOM 1579 C CA . ILE B 2 122 ? 145.858 109.004 140.368 1.00 32.00 122 ILE B CA 1
ATOM 1580 C C . ILE B 2 122 ? 145.588 110.314 139.632 1.00 25.37 122 ILE B C 1
ATOM 1581 O O . ILE B 2 122 ? 145.958 111.389 140.112 1.00 32.34 122 ILE B O 1
ATOM 1586 N N . VAL B 2 123 ? 144.979 110.220 138.449 1.00 21.51 123 VAL B N 1
ATOM 1587 C CA . VAL B 2 123 ? 144.691 111.370 137.592 1.00 15.80 123 VAL B CA 1
ATOM 1588 C C . VAL B 2 123 ? 143.203 111.379 137.262 1.00 18.81 123 VAL B C 1
ATOM 1589 O O . VAL B 2 123 ? 142.655 110.357 136.841 1.00 27.90 123 VAL B O 1
ATOM 1593 N N . ALA B 2 124 ? 142.557 112.533 137.428 1.00 19.70 124 ALA B N 1
ATOM 1594 C CA . ALA B 2 124 ? 141.113 112.665 137.259 1.00 28.55 124 ALA B CA 1
ATOM 1595 C C . ALA B 2 124 ? 140.765 113.828 136.336 1.00 18.79 124 ALA B C 1
ATOM 1596 O O . ALA B 2 124 ? 141.428 114.860 136.345 1.00 27.03 124 ALA B O 1
ATOM 1598 N N . GLU B 2 125 ? 139.695 113.657 135.557 1.00 24.80 125 GLU B N 1
ATOM 1599 C CA . GLU B 2 125 ? 139.188 114.673 134.637 1.00 27.51 125 GLU B CA 1
ATOM 1600 C C . GLU B 2 125 ? 137.686 114.847 134.835 1.00 17.49 125 GLU B C 1
ATOM 1601 O O . GLU B 2 125 ? 136.944 113.864 134.804 1.00 24.82 125 GLU B O 1
ATOM 1607 N N . VAL B 2 126 ? 137.234 116.091 135.014 1.00 21.69 126 VAL B N 1
ATOM 1608 C CA . VAL B 2 126 ? 135.826 116.393 135.268 1.00 25.45 126 VAL B CA 1
ATOM 1609 C C . VAL B 2 126 ? 135.374 117.549 134.379 1.00 23.03 126 VAL B C 1
ATOM 1610 O O . VAL B 2 126 ? 136.180 118.254 133.779 1.00 27.95 126 VAL B O 1
ATOM 1614 N N . SER B 2 127 ? 134.061 117.755 134.330 1.00 27.60 127 SER B N 1
ATOM 1615 C CA . SER B 2 127 ? 133.462 118.670 133.366 1.00 29.83 127 SER B CA 1
ATOM 1616 C C . SER B 2 127 ? 133.222 120.092 133.881 1.00 26.38 127 SER B C 1
ATOM 1617 O O . SER B 2 127 ? 132.978 120.975 133.061 1.00 39.13 127 SER B O 1
ATOM 1620 N N . THR B 2 128 ? 133.276 120.354 135.190 1.00 25.36 128 THR B N 1
ATOM 1621 C CA . THR B 2 128 ? 133.117 121.716 135.701 1.00 25.70 128 THR B CA 1
ATOM 1622 C C . THR B 2 128 ? 134.130 121.997 136.804 1.00 29.98 128 THR B C 1
ATOM 1623 O O . THR B 2 128 ? 134.644 121.086 137.452 1.00 28.29 128 THR B O 1
ATOM 1627 N N . VAL B 2 129 ? 134.393 123.287 137.019 1.00 22.37 129 VAL B N 1
ATOM 1628 C CA . VAL B 2 129 ? 135.330 123.717 138.054 1.00 19.57 129 VAL B CA 1
ATOM 1629 C C . VAL B 2 129 ? 134.787 123.412 139.447 1.00 20.24 129 VAL B C 1
ATOM 1630 O O . VAL B 2 129 ? 135.544 123.059 140.356 1.00 28.90 129 VAL B O 1
ATOM 1634 N N . ALA B 2 130 ? 133.474 123.547 139.640 1.00 24.07 130 ALA B N 1
ATOM 1635 C CA . ALA B 2 130 ? 132.884 123.265 140.945 1.00 25.31 130 ALA B CA 1
ATOM 1636 C C . ALA B 2 130 ? 133.104 121.812 141.355 1.00 23.59 130 ALA B C 1
ATOM 1637 O O . ALA B 2 130 ? 133.439 121.532 142.510 1.00 21.69 130 ALA B O 1
ATOM 1639 N N . ALA B 2 131 ? 132.937 120.878 140.418 1.00 21.96 131 ALA B N 1
ATOM 1640 C CA . ALA B 2 131 ? 133.164 119.470 140.724 1.00 23.33 131 ALA B CA 1
ATOM 1641 C C . ALA B 2 131 ? 134.617 119.208 141.108 1.00 19.40 131 ALA B C 1
ATOM 1642 O O . ALA B 2 131 ? 134.887 118.445 142.039 1.00 25.90 131 ALA B O 1
ATOM 1644 N N . ALA B 2 132 ? 135.561 119.843 140.416 1.00 19.96 132 ALA B N 1
ATOM 1645 C CA . ALA B 2 132 ? 136.975 119.587 140.668 1.00 24.09 132 ALA B CA 1
ATOM 1646 C C . ALA B 2 132 ? 137.391 120.019 142.071 1.00 14.59 132 ALA B C 1
ATOM 1647 O O . ALA B 2 132 ? 138.055 119.262 142.786 1.00 22.58 132 ALA B O 1
ATOM 1649 N N . ILE B 2 133 ? 137.013 121.230 142.485 1.00 16.50 133 ILE B N 1
ATOM 1650 C CA . ILE B 2 133 ? 137.442 121.731 143.789 1.00 22.32 133 ILE B CA 1
ATOM 1651 C C . ILE B 2 133 ? 136.804 120.927 144.919 1.00 19.87 133 ILE B C 1
ATOM 1652 O O . ILE B 2 133 ? 137.475 120.564 145.889 1.00 21.36 133 ILE B O 1
ATOM 1657 N N . GLU B 2 134 ? 135.506 120.636 144.814 1.00 14.92 134 GLU B N 1
ATOM 1658 C CA . GLU B 2 134 ? 134.827 119.901 145.877 1.00 23.25 134 GLU B CA 1
ATOM 1659 C C . GLU B 2 134 ? 135.363 118.475 146.014 1.00 16.94 134 GLU B C 1
ATOM 1660 O O . GLU B 2 134 ? 135.573 117.995 147.132 1.00 14.05 134 GLU B O 1
ATOM 1666 N N . ALA B 2 135 ? 135.600 117.788 144.894 1.00 14.56 135 ALA B N 1
ATOM 1667 C CA . ALA B 2 135 ? 136.086 116.412 144.956 1.00 16.95 135 ALA B CA 1
ATOM 1668 C C . ALA B 2 135 ? 137.472 116.332 145.585 1.00 20.52 135 ALA B C 1
ATOM 1669 O O . ALA B 2 135 ? 137.737 115.450 146.407 1.00 23.05 135 ALA B O 1
ATOM 1671 N N . ALA B 2 136 ? 138.367 117.248 145.218 1.00 24.21 136 ALA B N 1
ATOM 1672 C CA . ALA B 2 136 ? 139.704 117.239 145.800 1.00 23.86 136 ALA B CA 1
ATOM 1673 C C . ALA B 2 136 ? 139.667 117.538 147.296 1.00 21.03 136 ALA B C 1
ATOM 1674 O O . ALA B 2 136 ? 140.408 116.926 148.070 1.00 22.67 136 ALA B O 1
ATOM 1676 N N . ASP B 2 137 ? 138.806 118.466 147.720 1.00 20.98 137 ASP B N 1
ATOM 1677 C CA . ASP B 2 137 ? 138.710 118.811 149.137 1.00 25.17 137 ASP B CA 1
ATOM 1678 C C . ASP B 2 137 ? 138.297 117.607 149.982 1.00 27.38 137 ASP B C 1
ATOM 1679 O O . ASP B 2 137 ? 138.874 117.363 151.046 1.00 23.13 137 ASP B O 1
ATOM 1684 N N . VAL B 2 138 ? 137.323 116.828 149.511 1.00 21.14 138 VAL B N 1
ATOM 1685 C CA . VAL B 2 138 ? 136.841 115.688 150.286 1.00 20.25 138 VAL B CA 1
ATOM 1686 C C . VAL B 2 138 ? 137.889 114.580 150.341 1.00 20.59 138 VAL B C 1
ATOM 1687 O O . VAL B 2 138 ? 138.092 113.954 151.387 1.00 24.88 138 VAL B O 1
ATOM 1691 N N . ALA B 2 139 ? 138.577 114.324 149.226 1.00 22.30 139 ALA B N 1
ATOM 1692 C CA . ALA B 2 139 ? 139.599 113.280 149.206 1.00 23.21 139 ALA B CA 1
ATOM 1693 C C . ALA B 2 139 ? 140.749 113.591 150.159 1.00 21.61 139 ALA B C 1
ATOM 1694 O O . ALA B 2 139 ? 141.248 112.695 150.844 1.00 22.45 139 ALA B O 1
ATOM 1696 N N . LEU B 2 140 ? 141.186 114.849 150.216 1.00 21.90 140 LEU B N 1
ATOM 1697 C CA . LEU B 2 140 ? 142.235 115.214 151.161 1.00 18.06 140 LEU B CA 1
ATOM 1698 C C . LEU B 2 140 ? 141.771 115.071 152.604 1.00 30.61 140 LEU B C 1
ATOM 1699 O O . LEU B 2 140 ? 142.583 114.800 153.489 1.00 33.44 140 LEU B O 1
ATOM 1704 N N . ARG B 2 141 ? 140.474 115.247 152.853 1.00 29.00 141 ARG B N 1
ATOM 1705 C CA . ARG B 2 141 ? 139.945 115.165 154.208 1.00 30.00 141 ARG B CA 1
ATOM 1706 C C . ARG B 2 141 ? 139.908 113.726 154.719 1.00 30.27 141 ARG B C 1
ATOM 1707 O O . ARG B 2 141 ? 140.199 113.477 155.890 1.00 35.62 141 ARG B O 1
ATOM 1715 N N . LEU B 2 142 ? 139.559 112.767 153.864 1.00 23.29 142 LEU B N 1
ATOM 1716 C CA . LEU B 2 142 ? 139.277 111.414 154.325 1.00 19.25 142 LEU B CA 1
ATOM 1717 C C . LEU B 2 142 ? 140.425 110.426 154.147 1.00 25.70 142 LEU B C 1
ATOM 1718 O O . LEU B 2 142 ? 140.469 109.432 154.873 1.00 37.17 142 LEU B O 1
ATOM 1723 N N . ALA B 2 143 ? 141.344 110.656 153.215 1.00 32.80 143 ALA B N 1
ATOM 1724 C CA . ALA B 2 143 ? 142.391 109.694 152.902 1.00 30.18 143 ALA B CA 1
ATOM 1725 C C . ALA B 2 143 ? 143.770 110.316 153.081 1.00 25.22 143 ALA B C 1
ATOM 1726 O O . ALA B 2 143 ? 143.931 111.536 153.087 1.00 39.13 143 ALA B O 1
ATOM 1728 N N . ASN B 2 144 ? 144.772 109.451 153.227 1.00 38.76 144 ASN B N 1
ATOM 1729 C CA . ASN B 2 144 ? 146.154 109.871 153.467 1.00 35.64 144 ASN B CA 1
ATOM 1730 C C . ASN B 2 144 ? 146.884 110.013 152.132 1.00 32.85 144 ASN B C 1
ATOM 1731 O O . ASN B 2 144 ? 147.629 109.137 151.697 1.00 42.02 144 ASN B O 1
ATOM 1736 N N . VAL B 2 145 ? 146.665 111.151 151.472 1.00 32.28 145 VAL B N 1
ATOM 1737 C CA . VAL B 2 145 ? 147.225 111.432 150.154 1.00 29.34 145 VAL B CA 1
ATOM 1738 C C . VAL B 2 145 ? 147.689 112.883 150.114 1.00 29.26 145 VAL B C 1
ATOM 1739 O O . VAL B 2 145 ? 147.450 113.660 151.034 1.00 42.78 145 VAL B O 1
ATOM 1743 N N . GLU B 2 146 ? 148.362 113.242 149.025 1.00 38.48 146 GLU B N 1
ATOM 1744 C CA . GLU B 2 146 ? 148.920 114.574 148.840 1.00 34.44 146 GLU B CA 1
ATOM 1745 C C . GLU B 2 146 ? 148.591 115.098 147.449 1.00 32.78 146 GLU B C 1
ATOM 1746 O O . GLU B 2 146 ? 148.537 114.335 146.486 1.00 41.16 146 GLU B O 1
ATOM 1752 N N . LEU B 2 147 ? 148.400 116.411 147.347 1.00 30.67 147 LEU B N 1
ATOM 1753 C CA . LEU B 2 147 ? 148.013 117.068 146.101 1.00 34.94 147 LEU B CA 1
ATOM 1754 C C . LEU B 2 147 ? 149.240 117.624 145.387 1.00 37.88 147 LEU B C 1
ATOM 1755 O O . LEU B 2 147 ? 150.046 118.328 145.997 1.00 39.73 147 LEU B O 1
ATOM 1760 N N . THR B 2 148 ? 149.372 117.327 144.092 1.00 33.49 148 THR B N 1
ATOM 1761 C CA . THR B 2 148 ? 150.543 117.765 143.338 1.00 37.93 148 THR B CA 1
ATOM 1762 C C . THR B 2 148 ? 150.249 118.704 142.175 1.00 38.78 148 THR B C 1
ATOM 1763 O O . THR B 2 148 ? 151.127 119.486 141.822 1.00 46.82 148 THR B O 1
ATOM 1767 N N . SER B 2 149 ? 149.064 118.664 141.573 1.00 37.28 149 SER B N 1
ATOM 1768 C CA . SER B 2 149 ? 148.773 119.611 140.503 1.00 37.18 149 SER B CA 1
ATOM 1769 C C . SER B 2 149 ? 147.270 119.795 140.347 1.00 38.18 149 SER B C 1
ATOM 1770 O O . SER B 2 149 ? 146.492 118.874 140.591 1.00 39.43 149 SER B O 1
ATOM 1773 N N . MET B 2 150 ? 146.879 120.996 139.921 1.00 41.45 150 MET B N 1
ATOM 1774 C CA . MET B 2 150 ? 145.486 121.341 139.667 1.00 41.67 150 MET B CA 1
ATOM 1775 C C . MET B 2 150 ? 145.423 122.319 138.504 1.00 42.67 150 MET B C 1
ATOM 1776 O O . MET B 2 150 ? 146.059 123.373 138.550 1.00 51.12 150 MET B O 1
ATOM 1781 N N . ARG B 2 151 ? 144.656 121.981 137.471 1.00 46.95 151 ARG B N 1
ATOM 1782 C CA . ARG B 2 151 ? 144.616 122.761 136.236 1.00 46.85 151 ARG B CA 1
ATOM 1783 C C . ARG B 2 151 ? 143.175 123.049 135.841 1.00 45.29 151 ARG B C 1
ATOM 1784 O O . ARG B 2 151 ? 142.432 122.132 135.485 1.00 46.59 151 ARG B O 1
ATOM 1792 N N . LEU B 2 152 ? 142.790 124.320 135.870 1.00 51.81 152 LEU B N 1
ATOM 1793 C CA . LEU B 2 152 ? 141.440 124.723 135.514 1.00 53.47 152 LEU B CA 1
ATOM 1794 C C . LEU B 2 152 ? 141.349 125.034 134.022 1.00 59.76 152 LEU B C 1
ATOM 1795 O O . LEU B 2 152 ? 142.325 124.942 133.278 1.00 62.33 152 LEU B O 1
ATOM 1800 N N . ALA B 2 153 ? 140.157 125.404 133.574 1.00 65.47 153 ALA B N 1
ATOM 1801 C CA . ALA B 2 153 ? 139.918 125.639 132.155 1.00 69.51 153 ALA B CA 1
ATOM 1802 C C . ALA B 2 153 ? 140.508 126.980 131.735 1.00 70.81 153 ALA B C 1
ATOM 1803 O O . ALA B 2 153 ? 140.118 128.029 132.258 1.00 68.71 153 ALA B O 1
ATOM 1805 N N . GLU B 2 154 ? 141.454 126.946 130.799 1.00 77.18 154 GLU B N 1
ATOM 1806 C CA . GLU B 2 154 ? 142.033 128.151 130.204 1.00 79.73 154 GLU B CA 1
ATOM 1807 C C . GLU B 2 154 ? 142.055 127.938 128.695 1.00 80.37 154 GLU B C 1
ATOM 1808 O O . GLU B 2 154 ? 142.894 127.191 128.185 1.00 78.57 154 GLU B O 1
ATOM 1814 N N . HIS B 2 155 ? 141.130 128.590 127.991 1.00 85.40 155 HIS B N 1
ATOM 1815 C CA . HIS B 2 155 ? 140.850 128.361 126.576 1.00 84.54 155 HIS B CA 1
ATOM 1816 C C . HIS B 2 155 ? 140.418 126.928 126.297 1.00 83.37 155 HIS B C 1
ATOM 1817 O O . HIS B 2 155 ? 140.324 126.528 125.132 1.00 83.66 155 HIS B O 1
ATOM 1824 N N . ILE B 2 156 ? 140.138 126.150 127.341 1.00 79.77 156 ILE B N 1
ATOM 1825 C CA . ILE B 2 156 ? 139.886 124.723 127.175 1.00 80.91 156 ILE B CA 1
ATOM 1826 C C . ILE B 2 156 ? 138.440 124.476 126.768 1.00 80.34 156 ILE B C 1
ATOM 1827 O O . ILE B 2 156 ? 138.165 123.880 125.721 1.00 80.90 156 ILE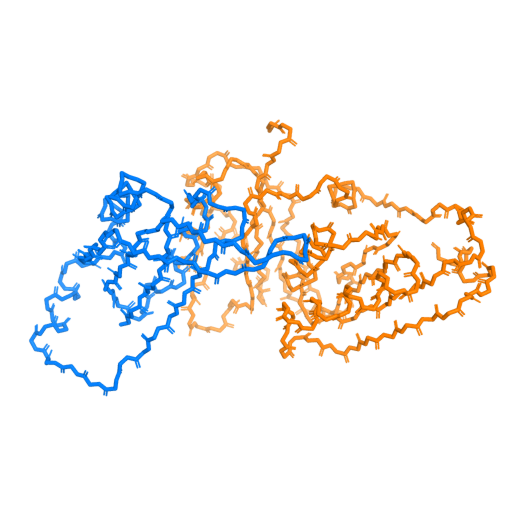 B O 1
ATOM 1832 N N . GLY B 2 157 ? 137.498 124.943 127.582 1.00 74.76 157 GLY B N 1
ATOM 1833 C CA . GLY B 2 157 ? 136.094 124.732 127.295 1.00 71.68 157 GLY B CA 1
ATOM 1834 C C . GLY B 2 157 ? 135.334 124.069 128.422 1.00 69.33 157 GLY B C 1
ATOM 1835 O O . GLY B 2 157 ? 134.293 123.446 128.198 1.00 70.38 157 GLY B O 1
ATOM 1836 N N . GLY B 2 158 ? 135.842 124.200 129.643 1.00 63.64 158 GLY B N 1
ATOM 1837 C CA . GLY B 2 158 ? 135.185 123.694 130.828 1.00 61.01 158 GLY B CA 1
ATOM 1838 C C . GLY B 2 158 ? 135.885 122.537 131.508 1.00 63.12 158 GLY B C 1
ATOM 1839 O O . GLY B 2 158 ? 135.667 122.328 132.708 1.00 61.48 158 GLY B O 1
ATOM 1840 N N . ARG B 2 159 ? 136.715 121.781 130.791 1.00 50.19 159 ARG B N 1
ATOM 1841 C CA . ARG B 2 159 ? 137.376 120.626 131.386 1.00 42.10 159 ARG B CA 1
ATOM 1842 C C . ARG B 2 159 ? 138.398 121.051 132.433 1.00 41.18 159 ARG B C 1
ATOM 1843 O O . ARG B 2 159 ? 139.084 122.062 132.278 1.00 50.96 159 ARG B O 1
ATOM 1851 N N . ALA B 2 160 ? 138.498 120.271 133.506 1.00 32.26 160 ALA B N 1
ATOM 1852 C CA . ALA B 2 160 ? 139.469 120.511 134.563 1.00 33.93 160 ALA B CA 1
ATOM 1853 C C . ALA B 2 160 ? 140.047 119.177 135.016 1.00 24.97 160 ALA B C 1
ATOM 1854 O O . ALA B 2 160 ? 139.454 118.124 134.792 1.00 32.26 160 ALA B O 1
ATOM 1856 N N . SER B 2 161 ? 141.220 119.222 135.647 1.00 26.71 161 SER B N 1
ATOM 1857 C CA . SER B 2 161 ? 141.887 117.998 136.079 1.00 32.56 161 SER B CA 1
ATOM 1858 C C . SER B 2 161 ? 142.792 118.269 137.277 1.00 22.13 161 SER B C 1
ATOM 1859 O O . SER B 2 161 ? 143.190 119.405 137.528 1.00 32.57 161 SER B O 1
ATOM 1862 N N . PHE B 2 162 ? 143.112 117.203 138.018 1.00 17.17 162 PHE B N 1
ATOM 1863 C CA . PHE B 2 162 ? 144.033 117.281 139.150 1.00 19.84 162 PHE B CA 1
ATOM 1864 C C . PHE B 2 162 ? 144.677 115.914 139.387 1.00 14.91 162 PHE B C 1
ATOM 1865 O O . PHE B 2 162 ? 144.224 114.898 138.865 1.00 31.96 162 PHE B O 1
ATOM 1873 N N . THR B 2 163 ? 145.752 115.903 140.185 1.00 21.97 163 THR B N 1
ATOM 1874 C CA . THR B 2 163 ? 146.583 114.721 140.415 1.00 28.36 163 THR B CA 1
ATOM 1875 C C . THR B 2 163 ? 146.959 114.583 141.891 1.00 22.11 163 THR B C 1
ATOM 1876 O O . THR B 2 163 ? 147.351 115.562 142.526 1.00 28.59 163 THR B O 1
ATOM 1880 N N . LEU B 2 164 ? 146.871 113.358 142.426 1.00 22.42 164 LEU B N 1
ATOM 1881 C CA . LEU B 2 164 ? 147.227 113.053 143.812 1.00 30.10 164 LEU B CA 1
ATOM 1882 C C . LEU B 2 164 ? 148.220 111.893 143.876 1.00 35.18 164 LEU B C 1
ATOM 1883 O O . LEU B 2 164 ? 148.273 111.052 142.980 1.00 38.92 164 LEU B O 1
ATOM 1888 N N . ILE B 2 165 ? 148.983 111.829 144.972 1.00 29.39 165 ILE B N 1
ATOM 1889 C CA . ILE B 2 165 ? 150.006 110.802 145.166 1.00 36.63 165 ILE B CA 1
ATOM 1890 C C . ILE B 2 165 ? 149.904 110.194 146.564 1.00 35.24 165 ILE B C 1
ATOM 1891 O O . ILE B 2 165 ? 149.622 110.894 147.540 1.00 40.97 165 ILE B O 1
ATOM 1896 N N . GLY B 2 166 ? 150.136 108.889 146.655 1.00 38.81 166 GLY B N 1
ATOM 1897 C CA . GLY B 2 166 ? 150.192 108.222 147.943 1.00 37.05 166 GLY B CA 1
ATOM 1898 C C . GLY B 2 166 ? 150.480 106.744 147.785 1.00 41.52 166 GLY B C 1
ATOM 1899 O O . GLY B 2 166 ? 150.764 106.263 146.689 1.00 45.30 166 GLY B O 1
ATOM 1900 N N . ASP B 2 167 ? 150.406 106.022 148.901 1.00 44.97 167 ASP B N 1
ATOM 1901 C CA . ASP B 2 167 ? 150.557 104.574 148.870 1.00 44.80 167 ASP B CA 1
ATOM 1902 C C . ASP B 2 167 ? 149.370 103.917 148.173 1.00 48.25 167 ASP B C 1
ATOM 1903 O O . ASP B 2 167 ? 148.286 104.488 148.056 1.00 53.33 167 ASP B O 1
ATOM 1908 N N . LYS B 2 168 ? 149.591 102.679 147.735 1.00 45.43 168 LYS B N 1
ATOM 1909 C CA . LYS B 2 168 ? 148.692 102.040 146.780 1.00 48.71 168 LYS B CA 1
ATOM 1910 C C . LYS B 2 168 ? 147.287 101.851 147.348 1.00 52.15 168 LYS B C 1
ATOM 1911 O O . LYS B 2 168 ? 146.291 102.146 146.678 1.00 51.92 168 LYS B O 1
ATOM 1917 N N . GLU B 2 169 ? 147.182 101.358 148.580 1.00 50.84 169 GLU B N 1
ATOM 1918 C CA . GLU B 2 169 ? 145.861 101.117 149.149 1.00 48.76 169 GLU B CA 1
ATOM 1919 C C . GLU B 2 169 ? 145.165 102.412 149.556 1.00 46.19 169 GLU B C 1
ATOM 1920 O O . GLU B 2 169 ? 143.932 102.479 149.533 1.00 49.52 169 GLU B O 1
ATOM 1926 N N . ASP B 2 170 ? 145.928 103.443 149.916 1.00 43.01 170 ASP B N 1
ATOM 1927 C CA . ASP B 2 170 ? 145.333 104.739 150.221 1.00 43.57 170 ASP B CA 1
ATOM 1928 C C . ASP B 2 170 ? 144.768 105.399 148.968 1.00 43.92 170 ASP B C 1
ATOM 1929 O O . ASP B 2 170 ? 143.688 105.999 149.006 1.00 40.21 170 ASP B O 1
ATOM 1934 N N . VAL B 2 171 ? 145.484 105.293 147.848 1.00 34.62 171 VAL B N 1
ATOM 1935 C CA . VAL B 2 171 ? 144.998 105.828 146.585 1.00 34.44 171 VAL B CA 1
ATOM 1936 C C . VAL B 2 171 ? 143.726 105.109 146.161 1.00 36.00 171 VAL B C 1
ATOM 1937 O O . VAL B 2 171 ? 142.824 105.714 145.571 1.00 31.13 171 VAL B O 1
ATOM 1941 N N . GLU B 2 172 ? 143.618 103.822 146.483 1.00 36.47 172 GLU B N 1
ATOM 1942 C CA . GLU B 2 172 ? 142.410 103.067 146.173 1.00 39.18 172 GLU B CA 1
ATOM 1943 C C . GLU B 2 172 ? 141.190 103.615 146.909 1.00 41.62 172 GLU B C 1
ATOM 1944 O O . GLU B 2 172 ? 140.095 103.681 146.343 1.00 38.78 172 GLU B O 1
ATOM 1950 N N . LYS B 2 173 ? 141.353 103.984 148.179 1.00 35.17 173 LYS B N 1
ATOM 1951 C CA . LYS B 2 173 ? 140.237 104.546 148.934 1.00 35.91 173 LYS B CA 1
ATOM 1952 C C . LYS B 2 173 ? 139.820 105.909 148.392 1.00 30.34 173 LYS B C 1
ATOM 1953 O O . LYS B 2 173 ? 138.623 106.200 148.282 1.00 35.50 173 LYS B O 1
ATOM 1959 N N . ALA B 2 174 ? 140.794 106.753 148.046 1.00 24.66 174 ALA B N 1
ATOM 1960 C CA . ALA B 2 174 ? 140.481 108.075 147.516 1.00 28.47 174 ALA B CA 1
ATOM 1961 C C . ALA B 2 174 ? 139.667 107.996 146.232 1.00 26.90 174 ALA B C 1
ATOM 1962 O O . ALA B 2 174 ? 138.831 108.867 145.977 1.00 23.28 174 ALA B O 1
ATOM 1964 N N . ALA B 2 175 ? 139.882 106.958 145.423 1.00 18.47 175 ALA B N 1
ATOM 1965 C CA . ALA B 2 175 ? 139.147 106.829 144.170 1.00 27.23 175 ALA B CA 1
ATOM 1966 C C . ALA B 2 175 ? 137.653 106.637 144.409 1.00 22.63 175 ALA B C 1
ATOM 1967 O O . ALA B 2 175 ? 136.827 107.167 143.659 1.00 28.98 175 ALA B O 1
ATOM 1969 N N . ARG B 2 176 ? 137.286 105.871 145.438 1.00 24.60 176 ARG B N 1
ATOM 1970 C CA . ARG B 2 176 ? 135.872 105.697 145.754 1.00 31.38 176 ARG B CA 1
ATOM 1971 C C . ARG B 2 176 ? 135.224 107.022 146.140 1.00 30.57 176 ARG B C 1
ATOM 1972 O O . ARG B 2 176 ? 134.116 107.331 145.690 1.00 26.85 176 ARG B O 1
ATOM 1980 N N . ALA B 2 177 ? 135.911 107.828 146.948 1.00 20.79 177 ALA B N 1
ATOM 1981 C CA . ALA B 2 177 ? 135.358 109.119 147.347 1.00 25.67 177 ALA B CA 1
ATOM 1982 C C . ALA B 2 177 ? 135.165 110.045 146.149 1.00 20.54 177 ALA B C 1
ATOM 1983 O O . ALA B 2 177 ? 134.148 110.738 146.053 1.00 20.65 177 ALA B O 1
ATOM 1985 N N . ILE B 2 178 ? 136.127 110.065 145.223 1.00 15.34 178 ILE B N 1
ATOM 1986 C CA . ILE B 2 178 ? 136.040 110.958 144.070 1.00 17.88 178 ILE B CA 1
ATOM 1987 C C . ILE B 2 178 ? 134.838 110.604 143.202 1.00 18.80 178 ILE B C 1
ATOM 1988 O O . ILE B 2 178 ? 134.095 111.488 142.763 1.00 16.81 178 ILE B O 1
ATOM 1993 N N . ARG B 2 179 ? 134.610 109.311 142.965 1.00 17.40 179 ARG B N 1
ATOM 1994 C CA . ARG B 2 179 ? 133.445 108.896 142.186 1.00 24.43 179 ARG B CA 1
ATOM 1995 C C . ARG B 2 179 ? 132.142 109.314 142.859 1.00 26.89 179 ARG B C 1
ATOM 1996 O O . ARG B 2 179 ? 131.183 109.692 142.182 1.00 27.47 179 ARG B O 1
ATOM 2004 N N . GLY B 2 180 ? 132.088 109.244 144.189 1.00 20.89 180 GLY B N 1
ATOM 2005 C CA . GLY B 2 180 ? 130.883 109.649 144.893 1.00 18.03 180 GLY B CA 1
ATOM 2006 C C . GLY B 2 180 ? 130.563 111.124 144.735 1.00 21.67 180 GLY B C 1
ATOM 2007 O O . GLY B 2 180 ? 129.420 111.494 144.474 1.00 29.16 180 GLY B O 1
ATOM 2008 N N . VAL B 2 181 ? 131.570 111.986 144.883 1.00 18.00 181 VAL B N 1
ATOM 2009 C CA . VAL B 2 181 ? 131.336 113.427 144.805 1.00 17.47 181 VAL B CA 1
ATOM 2010 C C . VAL B 2 181 ? 130.974 113.847 143.382 1.00 15.44 181 VAL B C 1
ATOM 2011 O O . VAL B 2 181 ? 130.026 114.606 143.170 1.00 28.15 181 VAL B O 1
ATOM 2015 N N . ALA B 2 182 ? 131.717 113.360 142.387 1.00 24.17 182 ALA B N 1
ATOM 2016 C CA . ALA B 2 182 ? 131.576 113.894 141.033 1.00 19.45 182 ALA B CA 1
ATOM 2017 C C . ALA B 2 182 ? 130.283 113.441 140.362 1.00 26.31 182 ALA B C 1
ATOM 2018 O O . ALA B 2 182 ? 129.645 114.225 139.657 1.00 24.90 182 ALA B O 1
ATOM 2020 N N . GLY B 2 183 ? 129.884 112.189 140.561 1.00 24.79 183 GLY B N 1
ATOM 2021 C CA . GLY B 2 183 ? 128.678 111.689 139.917 1.00 19.29 183 GLY B CA 1
ATOM 2022 C C . GLY B 2 183 ? 128.805 111.640 138.403 1.00 28.87 183 GLY B C 1
ATOM 2023 O O . GLY B 2 183 ? 129.806 111.173 137.855 1.00 34.56 183 GLY B O 1
ATOM 2024 N N . GLU B 2 184 ? 127.780 112.139 137.709 1.00 32.27 184 GLU B N 1
ATOM 2025 C CA . GLU B 2 184 ? 127.775 112.177 136.249 1.00 31.58 184 GLU B CA 1
ATOM 2026 C C . GLU B 2 184 ? 128.737 113.199 135.665 1.00 34.43 184 GLU B C 1
ATOM 2027 O O . GLU B 2 184 ? 128.899 113.231 134.445 1.00 41.40 184 GLU B O 1
ATOM 2033 N N . ARG B 2 185 ? 129.359 114.035 136.483 1.00 32.68 185 ARG B N 1
ATOM 2034 C CA . ARG B 2 185 ? 130.297 115.023 135.976 1.00 21.76 185 ARG B CA 1
ATOM 2035 C C . ARG B 2 185 ? 131.705 114.462 135.777 1.00 20.62 185 ARG B C 1
ATOM 2036 O O . ARG B 2 185 ? 132.581 115.191 135.312 1.00 28.01 185 ARG B O 1
ATOM 2044 N N . LEU B 2 186 ? 131.940 113.194 136.098 1.00 23.55 186 LEU B N 1
ATOM 2045 C CA . LEU B 2 186 ? 133.260 112.593 135.947 1.00 26.65 186 LEU B CA 1
ATOM 2046 C C . LEU B 2 186 ? 133.472 112.083 134.524 1.00 29.68 186 LEU B C 1
ATOM 2047 O O . LEU B 2 186 ? 132.619 111.385 133.976 1.00 37.94 186 LEU B O 1
ATOM 2052 N N . LEU B 2 187 ? 134.615 112.418 133.934 1.00 30.48 187 LEU B N 1
ATOM 2053 C CA . LEU B 2 187 ? 134.937 112.013 132.568 1.00 33.13 187 LEU B CA 1
ATOM 2054 C C . LEU B 2 187 ? 135.958 110.887 132.477 1.00 31.73 187 LEU 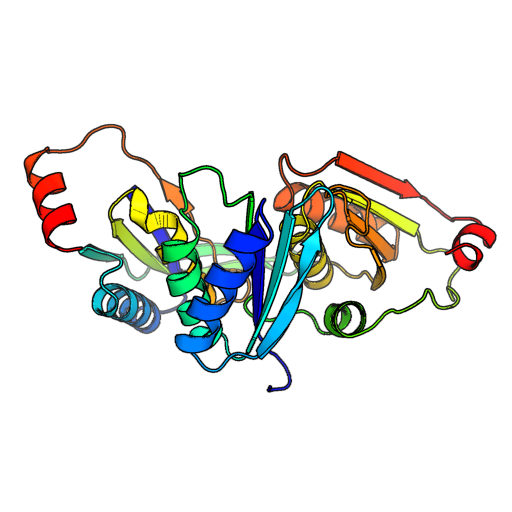B C 1
ATOM 2055 O O . LEU B 2 187 ? 135.773 109.981 131.673 1.00 43.71 187 LEU B O 1
ATOM 2060 N N . ASP B 2 188 ? 137.022 110.903 133.279 1.00 35.62 188 ASP B N 1
ATOM 2061 C CA . ASP B 2 188 ? 138.043 109.862 133.225 1.00 32.30 188 ASP B CA 1
ATOM 2062 C C . ASP B 2 188 ? 138.776 109.778 134.558 1.00 32.06 188 ASP B C 1
ATOM 2063 O O . ASP B 2 188 ? 138.863 110.760 135.296 1.00 37.78 188 ASP B O 1
ATOM 2068 N N . LEU B 2 189 ? 139.341 108.602 134.834 1.00 27.48 189 LEU B N 1
ATOM 2069 C CA . LEU B 2 189 ? 140.046 108.344 136.092 1.00 30.65 189 LEU B CA 1
ATOM 2070 C C . LEU B 2 189 ? 141.005 107.174 135.908 1.00 24.88 189 LEU B C 1
ATOM 2071 O O . LEU B 2 189 ? 140.572 106.089 135.520 1.00 38.45 189 LEU B O 1
ATOM 2076 N N . GLU B 2 190 ? 142.294 107.376 136.199 1.00 23.19 190 GLU B N 1
ATOM 2077 C CA . GLU B 2 190 ? 143.310 106.342 136.012 1.00 31.39 190 GLU B CA 1
ATOM 2078 C C . GLU B 2 190 ? 144.274 106.291 137.192 1.00 33.72 190 GLU B C 1
ATOM 2079 O O . GLU B 2 190 ? 144.619 107.320 137.772 1.00 39.43 190 GLU B O 1
ATOM 2085 N N . ILE B 2 191 ? 144.755 105.086 137.500 1.00 33.79 191 ILE B N 1
ATOM 2086 C CA . ILE B 2 191 ? 145.734 104.847 138.559 1.00 37.71 191 ILE B CA 1
ATOM 2087 C C . ILE B 2 191 ? 146.998 104.254 137.943 1.00 33.12 191 ILE B C 1
ATOM 2088 O O . ILE B 2 191 ? 146.924 103.278 137.193 1.00 40.66 191 ILE B O 1
ATOM 2093 N N . ILE B 2 192 ? 148.152 104.835 138.266 1.00 37.58 192 ILE B N 1
ATOM 2094 C CA . ILE B 2 192 ? 149.441 104.411 137.724 1.00 40.77 192 ILE B CA 1
ATOM 2095 C C . ILE B 2 192 ? 150.338 103.953 138.868 1.00 42.92 192 ILE B C 1
ATOM 2096 O O . ILE B 2 192 ? 150.699 104.754 139.736 1.00 43.25 192 ILE B O 1
ATOM 2101 N N . GLU B 2 193 ? 150.743 102.687 138.839 1.00 51.72 193 GLU B N 1
ATOM 2102 C CA . GLU B 2 193 ? 151.671 102.142 139.824 1.00 52.34 193 GLU B CA 1
ATOM 2103 C C . GLU B 2 193 ? 153.113 102.358 139.384 1.00 53.71 193 GLU B C 1
ATOM 2104 O O . GLU B 2 193 ? 153.462 102.092 138.232 1.00 58.62 193 GLU B O 1
ATOM 2110 N N . LYS B 2 194 ? 153.943 102.832 140.306 1.00 61.02 194 LYS B N 1
ATOM 2111 C CA . LYS B 2 194 ? 155.378 102.985 140.091 1.00 60.83 194 LYS B CA 1
ATOM 2112 C C . LYS B 2 194 ? 155.719 103.792 138.835 1.00 62.11 194 LYS B C 1
ATOM 2113 O O . LYS B 2 194 ? 156.409 103.292 137.941 1.00 63.67 194 LYS B O 1
ATOM 2119 N N . PRO B 2 195 ? 155.273 105.040 138.745 1.00 65.49 195 PRO B N 1
ATOM 2120 C CA . PRO B 2 195 ? 155.490 105.807 137.516 1.00 65.83 195 PRO B CA 1
ATOM 2121 C C . PRO B 2 195 ? 156.962 106.108 137.278 1.00 65.02 195 PRO B C 1
ATOM 2122 O O . PRO B 2 195 ? 157.755 106.224 138.213 1.00 65.81 195 PRO B O 1
ATOM 2126 N N . VAL B 2 196 ? 157.318 106.238 135.996 1.00 79.27 196 VAL B N 1
ATOM 2127 C CA . VAL B 2 196 ? 158.697 106.551 135.630 1.00 81.42 196 VAL B CA 1
ATOM 2128 C C . VAL B 2 196 ? 159.037 107.982 136.036 1.00 82.72 196 VAL B C 1
ATOM 2129 O O . VAL B 2 196 ? 158.165 108.818 136.287 1.00 83.98 196 VAL B O 1
ATOM 2133 N N . GLU B 2 197 ? 160.340 108.263 136.083 1.00 89.83 197 GLU B N 1
ATOM 2134 C CA . GLU B 2 197 ? 160.817 109.554 136.571 1.00 90.03 197 GLU B CA 1
ATOM 2135 C C . GLU B 2 197 ? 160.361 110.697 135.678 1.00 92.13 197 GLU B C 1
ATOM 2136 O O . GLU B 2 197 ? 159.948 111.751 136.174 1.00 92.78 197 GLU B O 1
ATOM 2142 N N . ALA B 2 198 ? 160.436 110.508 134.358 1.00 95.21 198 ALA B N 1
ATOM 2143 C CA . ALA B 2 198 ? 160.189 111.606 133.431 1.00 95.06 198 ALA B CA 1
ATOM 2144 C C . ALA B 2 198 ? 158.795 112.188 133.595 1.00 96.07 198 ALA B C 1
ATOM 2145 O O . ALA B 2 198 ? 158.587 113.377 133.335 1.00 95.70 198 ALA B O 1
ATOM 2147 N N . LEU B 2 199 ? 157.831 111.374 134.021 1.00 99.28 199 LEU B N 1
ATOM 2148 C CA . LEU B 2 199 ? 156.486 111.892 134.231 1.00 99.63 199 LEU B CA 1
ATOM 2149 C C . LEU B 2 199 ? 156.470 112.946 135.324 1.00 100.85 199 LEU B C 1
ATOM 2150 O O . LEU B 2 199 ? 155.694 113.903 135.250 1.00 99.56 199 LEU B O 1
ATOM 2155 N N . ILE B 2 200 ? 157.321 112.795 136.338 1.00 107.20 200 ILE B N 1
ATOM 2156 C CA . ILE B 2 200 ? 157.432 113.815 137.375 1.00 107.83 200 ILE B CA 1
ATOM 2157 C C . ILE B 2 200 ? 158.061 115.085 136.812 1.00 107.86 200 ILE B C 1
ATOM 2158 O O . ILE B 2 200 ? 157.569 116.196 137.041 1.00 106.84 200 ILE B O 1
ATOM 2163 N N . GLY B 2 201 ? 159.161 114.938 136.068 1.00 110.10 201 GLY B N 1
ATOM 2164 C CA . GLY B 2 201 ? 159.833 116.105 135.516 1.00 109.20 201 GLY B CA 1
ATOM 2165 C C . GLY B 2 201 ? 159.006 116.833 134.474 1.00 109.96 201 GLY B C 1
ATOM 2166 O O . GLY B 2 201 ? 158.923 118.064 134.485 1.00 109.94 201 GLY B O 1
ATOM 2167 N N . ASN B 2 202 ? 158.383 116.084 133.558 1.00 111.32 202 ASN B N 1
ATOM 2168 C CA . ASN B 2 202 ? 157.512 116.697 132.558 1.00 111.50 202 ASN B CA 1
ATOM 2169 C C . ASN B 2 202 ? 156.341 117.417 133.214 1.00 111.67 202 ASN B C 1
ATOM 2170 O O . ASN B 2 202 ? 155.837 118.406 132.670 1.00 110.34 202 ASN B O 1
ATOM 2175 N N . GLU B 2 203 ? 155.898 116.942 134.373 1.00 109.66 203 GLU B N 1
ATOM 2176 C CA . GLU B 2 203 ? 154.893 117.649 135.155 1.00 109.20 203 GLU B CA 1
ATOM 2177 C C . GLU B 2 203 ? 155.506 118.907 135.762 1.00 108.83 203 GLU B C 1
ATOM 2178 O O . GLU B 2 203 ? 155.032 119.420 136.773 1.00 108.65 203 GLU B O 1
#

Radius of gyration: 20.97 Å; Cα contacts (8 Å, |Δi|>4): 530; chains: 2; bounding box: 66×45×47 Å

Foldseek 3Di:
DKKKWKAQDPVLQVVLQVVCLVVLLFQDKDKAFWDKDWDDDPNHIDMGGMIMMMTHADPVSVVVSVVVCVVRGPDPDIDMDDDDDPDDDVVVVVVRVVSD/DDPWKKKKKWKFQALVLLVVLVVQLVVFAPWDWQFFDQAPPRMTMTMIIGAQVRNVRSVVRSCVSQPPPPPGTDDIDIGRTADPQCVVVRNDPDAADQDPDLFKKKKKWKFQAPRLVRVLVRVLVVPFDKHWGDWAAGDNNHRMIMTMIMDHDVRVVVSVVSSCVSRPPRTDDMDMGGRDDRVVRVVD

B-factor: mean 39.47, std 22.1, range [5.85, 114.83]

Nearest PDB structures (foldseek):
  8uf0-assembly1_A  TM=1.010E+00  e=1.392E-20  synthetic construct
  4iyq-assembly1_C  TM=9.813E-01  e=9.646E-12  Ehrlichia chaffeensis str. Arkansas
  4zk7-assembly1_Q  TM=9.101E-01  e=1.054E-10  Thermus thermophilus HB8
  3ah6-assembly2_F  TM=9.330E-01  e=1.151E-09  Escherichia coli K-12
  3aa8-assembly1_C  TM=9.389E-01  e=1.228E-09  Escherichia coli K-12

Sequence (288 aa):
AIIETTTPTEEEAKAIAKKLLENRLIAEAIITPALTKIYRENGEIKSETVTRVTLYTEEENVPKAVTYIKAIHPDPIPPIIVITPTDANPAYKGWVAFETDPERPALGILELSSYARGVKVADAALKAAPVKLLKCEPVEPGRALIMLLGEPEDVAKAMIAALDVAGLGSGNLIDYALIPEIHPQLLPFLKEYKKSEPIKDPNKAIIVAEVSTVAAAIEAADVALRLANVELTSMRLAEHIGGRASFTLIGDKEDVEKAARAIRGVAGERLLDLEIIEKPVEALIGNE